Protein AF-A0A6A0H198-F1 (afdb_monomer)

Foldseek 3Di:
DDADCDPPPNPDHDPPQLPDPPCNLPDPVNLVVLLVAQEAEQEDQAAAAPPHDCSCVSCLVSNHAYAYDHYPCVCLQDLHPLLHNDPLVDLDPVRVVVVVVVCVVDVVVSCVNVCCPVVVRRPNPNNVVCVVPPQADDDPPVVHHHPVVVVVVVVVVVVVVCVVDVDDPDDDCVVGVGDQGDDPCVSSVNPDDPDPPPPPPPPDSPSSLVVVLVVQLVVQVVVCVVVVNDDPVCSVVSSVVSCVVVVSCVPPDPVVVVVD

Secondary structure (DSSP, 8-state):
-----SSSS--SPPPGGG-SHHHHHT-HHHHHHHHT-SEEEEE-SS--TT---HHHHHHHHHTPEEEEES-TTGGGGSSSTTSSEEGGG-SSHHHHHHHHHHHHT-HHHHHGGGHHHHS-----HHHHHHHHH-SSB-SS-TTS-BHHHHHHHHHHHHHHHHHHS-------GGGG-PPPP--HHHHTT-TT--------TT---HHHHHHHHHHHHHHHHHHHHHHT---HHHHHHHHHHHHHHTTTTTTS-HHHHS--

Solvent-accessible surface area (backbone atoms only — not comparable to full-atom values): 15476 Å² total; per-residue (Å²): 138,87,85,28,60,51,91,66,89,43,78,36,82,61,59,74,82,53,67,44,66,76,70,17,72,73,28,68,67,52,53,56,57,54,43,75,31,72,62,36,87,12,67,52,84,38,57,22,76,82,49,74,56,66,59,45,52,51,32,48,77,50,72,8,38,17,41,31,43,37,28,82,54,50,72,58,72,32,48,38,92,47,42,46,46,59,55,84,80,38,73,40,76,66,56,46,50,52,53,53,50,56,34,74,77,29,63,77,65,43,47,57,35,39,35,50,77,78,71,64,49,64,71,32,61,63,35,50,52,51,67,74,65,50,79,45,27,72,90,86,38,82,94,34,51,44,55,65,59,46,47,52,52,49,52,52,52,51,56,52,49,48,72,76,40,91,64,80,86,72,89,52,70,79,80,72,63,62,62,80,48,63,55,73,60,64,72,53,68,58,72,82,66,100,47,92,65,68,74,66,94,70,78,76,49,68,65,43,48,52,50,55,49,52,52,51,47,53,52,48,53,51,51,31,62,78,68,71,64,78,50,82,84,51,48,62,56,58,41,50,53,49,39,52,74,73,43,70,57,72,82,52,58,70,77,65,59,76,78,107

Nearest PDB structures (foldseek):
  7yro-assembly1_A  TM=8.514E-01  e=1.295E-05  Mangifera indica
  7yro-assembly1_B  TM=8.652E-01  e=1.713E-05  Mangifera indica
  7yro-assembly2_D  TM=8.668E-01  e=2.681E-05  Mangifera indica
  7yro-assembly4_H  TM=8.671E-01  e=3.547E-05  Mangifera indica
  8d0w-assembly1_A  TM=9.532E-01  e=1.701E-04  Homo sapiens

Organism: Hyalella azteca (NCBI:txid294128)

InterPro domains:
  IPR001503 Glycosyl transferase family 10 [PTHR11929] (2-197)
  IPR038577 GT10-like, C-terminal domain superfamil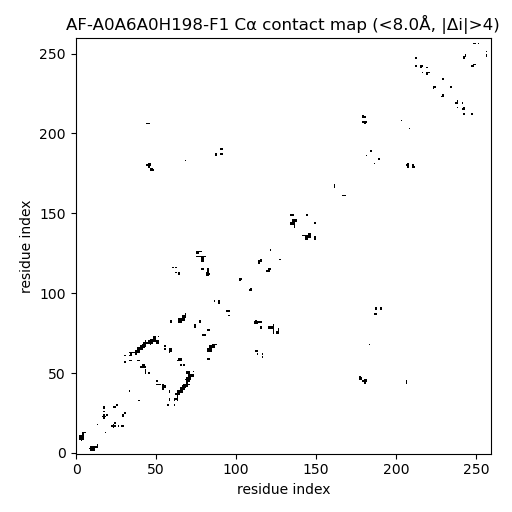y [G3DSA:3.40.50.11660] (1-128)
  IPR055270 Fucosyltransferase, C-terminal [PF00852] (2-164)

Radius of gyration: 22.76 Å; Cα contacts (8 Å, |Δi|>4): 245; chains: 1; bounding box: 57×55×61 Å

Mean predicted aligned error: 8.52 Å

pLDDT: mean 84.9, std 14.49, range [34.16, 98.38]

Sequence (260 aa):
MVDSYGRCLNNKKLPSHLKNGVEGMDHPDLRSLVARYKFALAIENAACEDYITEKLWRPLTLGSVPLYWGSPTVSDWMPNTNSIIDIRKFNSPEELAQHLKSLLENDKQYEKHLEHKLDGKISNKLLKYTMDNRAWGVGNDEDKINFIENFECSVCRTLHRLNEDDSPTTADVRHYNCKAPVTVMQSLGGAGTNRTSKVKSHEYSSWLEEWHRAKLEAQKLRKLLETGSYSPPTYHQDVLDYLIEKGHFKKFPPSLREEL

Structure (mmCIF, N/CA/C/O backbone):
data_AF-A0A6A0H198-F1
#
_entry.id   AF-A0A6A0H198-F1
#
loop_
_atom_site.group_PDB
_atom_site.id
_atom_site.type_symbol
_atom_site.label_atom_id
_atom_site.label_alt_id
_atom_site.label_comp_id
_atom_site.label_asym_id
_atom_site.label_entity_id
_atom_site.label_seq_id
_atom_site.pdbx_PDB_ins_code
_atom_site.Cartn_x
_atom_site.Cartn_y
_atom_site.Cartn_z
_atom_site.occupancy
_atom_site.B_iso_or_equiv
_atom_site.auth_seq_id
_atom_site.auth_comp_id
_atom_site.auth_asym_id
_atom_site.auth_atom_id
_atom_site.pdbx_PDB_model_num
ATOM 1 N N . MET A 1 1 ? -0.644 4.820 23.432 1.00 83.38 1 MET A N 1
ATOM 2 C CA . MET A 1 1 ? 0.819 4.633 23.288 1.00 83.38 1 MET A CA 1
ATOM 3 C C . MET A 1 1 ? 1.079 4.036 21.911 1.00 83.38 1 MET A C 1
ATOM 5 O O . MET A 1 1 ? 0.253 3.241 21.483 1.00 83.38 1 MET A O 1
ATOM 9 N N . VAL A 1 2 ? 2.143 4.443 21.211 1.00 92.56 2 VAL A N 1
ATOM 10 C CA . VAL A 1 2 ? 2.509 3.913 19.882 1.00 92.56 2 VAL A CA 1
ATOM 11 C C . VAL A 1 2 ? 3.811 3.139 20.019 1.00 92.56 2 VAL A C 1
ATOM 13 O O . VAL A 1 2 ? 4.796 3.695 20.505 1.00 92.56 2 VAL A O 1
ATOM 16 N N . ASP A 1 3 ? 3.817 1.886 19.580 1.00 96.06 3 ASP A N 1
ATOM 17 C CA . ASP A 1 3 ? 5.006 1.041 19.587 1.00 96.06 3 ASP A CA 1
ATOM 18 C C . ASP A 1 3 ? 5.604 0.970 18.178 1.00 96.06 3 ASP A C 1
ATOM 20 O O . ASP A 1 3 ? 4.906 0.685 17.209 1.00 96.06 3 ASP A O 1
ATOM 24 N N . SER A 1 4 ? 6.907 1.214 18.070 1.00 94.88 4 SER A N 1
ATOM 25 C CA . SER A 1 4 ? 7.688 1.095 16.844 1.00 94.88 4 SER A CA 1
ATOM 26 C C . SER A 1 4 ? 8.796 0.070 17.038 1.00 94.88 4 SER A C 1
ATOM 28 O O . SER A 1 4 ? 9.709 0.267 17.842 1.00 94.88 4 SER A O 1
ATOM 30 N N . TYR A 1 5 ? 8.700 -1.008 16.262 1.00 92.75 5 TYR A N 1
ATOM 31 C CA . TYR A 1 5 ? 9.639 -2.130 16.240 1.00 92.75 5 TYR A CA 1
ATOM 32 C C . TYR A 1 5 ? 10.702 -2.015 15.140 1.00 92.75 5 TYR A C 1
ATOM 34 O O . TYR A 1 5 ? 11.679 -2.765 15.136 1.00 92.75 5 TYR A O 1
ATOM 42 N N . GLY A 1 6 ? 10.491 -1.104 14.185 1.00 87.38 6 GLY A N 1
ATOM 43 C CA . GLY A 1 6 ? 11.390 -0.882 13.060 1.00 87.38 6 GLY A CA 1
ATOM 44 C C . GLY A 1 6 ? 12.631 -0.075 13.441 1.00 87.38 6 GLY A C 1
ATOM 45 O O . GLY A 1 6 ? 12.831 0.319 14.589 1.00 87.38 6 GLY A O 1
ATOM 46 N N . ARG A 1 7 ? 13.470 0.218 12.441 1.00 85.12 7 ARG A N 1
ATOM 47 C CA . ARG A 1 7 ? 14.658 1.072 12.624 1.00 85.12 7 ARG A CA 1
ATOM 48 C C . ARG A 1 7 ? 14.289 2.505 13.025 1.00 85.12 7 ARG A C 1
ATOM 50 O O . ARG A 1 7 ? 15.001 3.112 13.817 1.00 85.12 7 ARG A O 1
ATOM 57 N N . CYS A 1 8 ? 13.170 3.017 12.513 1.00 81.25 8 CYS A N 1
ATOM 58 C CA . CYS A 1 8 ? 12.654 4.345 12.837 1.00 81.25 8 CYS A CA 1
ATOM 59 C C . CYS A 1 8 ? 12.009 4.359 14.231 1.00 81.25 8 CYS A C 1
ATOM 61 O O . CYS A 1 8 ? 11.165 3.510 14.516 1.00 81.25 8 CYS A O 1
ATOM 63 N N . LEU A 1 9 ? 12.351 5.339 15.076 1.00 88.94 9 LEU A N 1
ATOM 64 C CA . LEU A 1 9 ? 11.949 5.487 16.492 1.00 88.94 9 LEU A CA 1
ATOM 65 C C . LEU A 1 9 ? 12.380 4.337 17.426 1.00 88.94 9 LEU A C 1
ATOM 67 O O . LEU A 1 9 ? 12.921 4.613 18.491 1.00 88.94 9 LEU A O 1
ATOM 71 N N . ASN A 1 10 ? 12.169 3.074 17.034 1.00 91.94 10 ASN A N 1
ATOM 72 C CA . ASN A 1 10 ? 12.663 1.855 17.685 1.00 91.94 10 ASN A CA 1
ATOM 73 C C . ASN A 1 10 ? 12.466 1.835 19.216 1.00 91.94 10 ASN A C 1
ATOM 75 O O . ASN A 1 10 ? 13.381 1.484 19.975 1.00 91.94 10 ASN A O 1
ATOM 79 N N . ASN A 1 11 ? 11.279 2.254 19.669 1.00 95.88 11 ASN A N 1
ATOM 80 C CA . ASN A 1 11 ? 10.933 2.349 21.090 1.00 95.88 11 ASN A CA 1
ATOM 81 C C . ASN A 1 11 ? 10.524 0.994 21.699 1.00 95.88 11 ASN A C 1
ATOM 83 O O . ASN A 1 11 ? 10.486 0.861 22.920 1.00 95.88 11 ASN A O 1
ATOM 87 N N . LYS A 1 12 ? 10.286 -0.026 20.865 1.00 94.88 12 LYS A N 1
ATOM 88 C CA . LYS A 1 12 ? 10.160 -1.427 21.271 1.00 94.88 12 LYS A CA 1
ATOM 89 C C . LYS A 1 12 ? 11.069 -2.308 20.431 1.00 94.88 12 LYS A C 1
ATOM 91 O O . LYS A 1 12 ? 11.308 -2.049 19.259 1.00 94.88 12 LYS A O 1
ATOM 96 N N . LYS A 1 13 ? 11.597 -3.368 21.043 1.00 93.81 13 LYS A N 1
ATOM 97 C CA . LYS A 1 13 ? 12.504 -4.297 20.364 1.00 93.81 13 LYS A CA 1
ATOM 98 C C . LYS A 1 13 ? 11.735 -5.458 19.766 1.00 93.81 13 LYS A C 1
ATOM 100 O O . LYS A 1 13 ? 10.935 -6.101 20.442 1.00 93.81 13 LYS A O 1
ATOM 105 N N . LEU A 1 14 ? 12.012 -5.723 18.494 1.00 91.19 14 LEU A N 1
ATOM 106 C CA . LEU A 1 14 ? 11.537 -6.922 17.827 1.00 91.19 14 LEU A CA 1
ATOM 107 C C . LEU A 1 14 ? 12.344 -8.133 18.339 1.00 91.19 14 LEU A C 1
ATOM 109 O O . LEU A 1 14 ? 13.571 -8.008 18.475 1.00 91.19 14 LEU A O 1
ATOM 113 N N . PRO A 1 15 ? 11.695 -9.275 18.637 1.00 90.06 15 PRO A N 1
ATOM 114 C CA . PRO A 1 15 ? 12.379 -10.532 18.936 1.00 90.06 15 PRO A CA 1
ATOM 115 C C . PRO A 1 15 ? 13.463 -10.853 17.902 1.00 90.06 15 PRO A C 1
ATOM 117 O O . PRO A 1 15 ? 13.298 -10.558 16.720 1.00 90.06 15 PRO A O 1
ATOM 120 N N . SER A 1 16 ? 14.589 -11.421 18.339 1.00 88.88 16 SER A N 1
ATOM 121 C CA . SER A 1 16 ? 15.768 -11.632 17.485 1.00 88.88 16 SER A CA 1
ATOM 122 C C . SER A 1 16 ? 15.476 -12.482 16.251 1.00 88.88 16 SER A C 1
ATOM 124 O O . SER A 1 16 ? 15.935 -12.125 15.171 1.00 88.88 16 SER A O 1
ATOM 126 N N . HIS A 1 17 ? 14.674 -13.539 16.387 1.00 88.06 17 HIS A N 1
ATOM 127 C CA . HIS A 1 17 ? 14.293 -14.426 15.282 1.00 88.06 17 HIS A CA 1
ATOM 128 C C . HIS A 1 17 ? 13.401 -13.753 14.232 1.00 88.06 17 HIS A C 1
ATOM 130 O O . HIS A 1 17 ? 13.333 -14.213 13.101 1.00 88.06 17 HIS A O 1
ATOM 136 N N . LEU A 1 18 ? 12.763 -12.631 14.575 1.00 88.75 18 LEU A N 1
ATOM 137 C CA . LEU A 1 18 ? 11.942 -11.839 13.657 1.00 88.75 18 LEU A CA 1
ATOM 138 C C . LEU A 1 18 ? 12.724 -10.723 12.951 1.00 88.75 18 LEU A C 1
ATOM 140 O O . LEU A 1 18 ? 12.158 -10.003 12.133 1.00 88.75 18 LEU A O 1
ATOM 144 N N . LYS A 1 19 ? 14.010 -10.532 13.275 1.00 83.56 19 LYS A N 1
ATOM 145 C CA . LYS A 1 19 ? 14.838 -9.478 12.662 1.00 83.56 19 LYS A CA 1
ATOM 146 C C . LYS A 1 19 ? 15.328 -9.838 11.260 1.00 83.56 19 LYS A C 1
ATOM 148 O O . LYS A 1 19 ? 15.732 -8.935 10.528 1.00 83.56 19 LYS A O 1
ATOM 153 N N . ASN A 1 20 ? 15.298 -11.118 10.891 1.00 77.75 20 ASN A N 1
ATOM 154 C CA . ASN A 1 20 ? 15.620 -11.563 9.539 1.00 77.75 20 ASN A CA 1
ATOM 155 C C . ASN A 1 20 ? 14.528 -11.082 8.581 1.00 77.75 20 ASN A C 1
ATOM 157 O O . ASN A 1 20 ? 13.353 -11.326 8.825 1.00 77.75 20 ASN A O 1
ATOM 161 N N . GLY A 1 21 ? 14.911 -10.392 7.503 1.00 70.88 21 GLY A N 1
ATOM 162 C CA . GLY A 1 21 ? 13.967 -9.700 6.622 1.00 70.88 21 GLY A CA 1
ATOM 163 C C . GLY A 1 21 ? 12.895 -10.624 6.045 1.00 70.88 21 GLY A C 1
ATOM 164 O O . GLY A 1 21 ? 11.733 -10.519 6.413 1.00 70.88 21 GLY A O 1
ATOM 165 N N . VAL A 1 22 ? 13.281 -11.532 5.148 1.00 70.12 22 VAL A N 1
ATOM 166 C CA . VAL A 1 22 ? 12.321 -12.379 4.417 1.00 70.12 22 VAL A CA 1
ATOM 167 C C . VAL A 1 22 ? 11.640 -13.393 5.341 1.00 70.12 22 VAL A C 1
ATOM 169 O O . VAL A 1 22 ? 10.418 -13.499 5.333 1.00 70.12 22 VAL A O 1
ATOM 172 N N . GLU A 1 23 ? 12.408 -14.077 6.191 1.00 69.88 23 GLU A N 1
ATOM 173 C CA . GLU A 1 23 ? 11.888 -15.093 7.121 1.00 69.88 23 GLU A CA 1
ATOM 174 C C . GLU A 1 23 ? 10.984 -14.492 8.205 1.00 69.88 23 GLU A C 1
ATOM 176 O O . GLU A 1 23 ? 9.938 -15.046 8.535 1.00 69.88 23 GLU A O 1
ATOM 181 N N . GLY A 1 24 ? 11.356 -13.328 8.744 1.00 77.00 24 GLY A N 1
ATOM 182 C CA . GLY A 1 24 ? 10.581 -12.626 9.762 1.00 77.00 24 GLY A CA 1
ATOM 183 C C . GLY A 1 24 ? 9.315 -11.989 9.199 1.00 77.00 24 GLY A C 1
ATOM 184 O O . GLY A 1 24 ? 8.305 -11.926 9.902 1.00 77.00 24 GLY A O 1
ATOM 185 N N . MET A 1 25 ? 9.338 -11.553 7.931 1.00 76.94 25 MET A N 1
ATOM 186 C CA . MET A 1 25 ? 8.222 -10.850 7.297 1.00 76.94 25 MET A CA 1
ATOM 187 C C . MET A 1 25 ? 6.957 -11.684 7.167 1.00 76.94 25 MET A C 1
ATOM 189 O O . MET A 1 25 ? 5.901 -11.075 7.071 1.00 76.94 25 MET A O 1
ATOM 193 N N . ASP A 1 26 ? 6.985 -13.012 7.194 1.00 79.88 26 ASP A N 1
ATOM 194 C CA . ASP A 1 26 ? 5.741 -13.796 7.247 1.00 79.88 26 ASP A CA 1
ATOM 195 C C . ASP A 1 26 ? 5.648 -14.755 8.434 1.00 79.88 26 ASP A C 1
ATOM 197 O O . ASP A 1 26 ? 4.763 -15.606 8.519 1.00 79.88 26 ASP A O 1
ATOM 201 N N . HIS A 1 27 ? 6.532 -14.567 9.411 1.00 90.44 27 HIS A N 1
ATOM 202 C CA . HIS A 1 27 ? 6.595 -15.430 10.574 1.00 90.44 27 HIS A CA 1
ATOM 203 C C . HIS A 1 27 ? 5.303 -15.342 11.420 1.00 90.44 27 HIS A C 1
ATOM 205 O O . HIS A 1 27 ? 4.819 -14.234 11.703 1.00 90.44 27 HIS A O 1
ATOM 211 N N . PRO A 1 28 ? 4.765 -16.475 11.915 1.00 92.25 28 PRO A N 1
ATOM 212 C CA . PRO A 1 28 ? 3.571 -16.504 12.765 1.00 92.25 28 PRO A CA 1
ATOM 213 C C . PRO A 1 28 ? 3.656 -15.597 14.000 1.00 92.25 28 PRO A C 1
ATOM 215 O O . PRO A 1 28 ? 2.672 -14.959 14.372 1.00 92.25 28 PRO A O 1
ATOM 218 N N . ASP A 1 29 ? 4.836 -15.473 14.610 1.00 93.50 29 ASP A N 1
ATOM 219 C CA . ASP A 1 29 ? 5.033 -14.579 15.761 1.00 93.50 29 ASP A CA 1
ATOM 220 C C . ASP A 1 29 ? 4.941 -13.094 15.397 1.00 93.50 29 ASP A C 1
ATOM 222 O O . ASP A 1 29 ? 4.470 -12.299 16.210 1.00 93.50 29 ASP A O 1
ATOM 226 N N . LEU A 1 30 ? 5.339 -12.696 14.180 1.00 92.06 30 LEU A N 1
ATOM 227 C CA . LEU A 1 30 ? 5.129 -11.324 13.712 1.00 92.06 30 LEU A CA 1
ATOM 228 C C . LEU A 1 30 ? 3.635 -11.063 13.506 1.00 92.06 30 LEU A C 1
ATOM 230 O O . LEU A 1 30 ? 3.126 -10.020 13.914 1.00 92.06 30 LEU A O 1
ATOM 234 N N . ARG A 1 31 ? 2.918 -12.023 12.914 1.00 93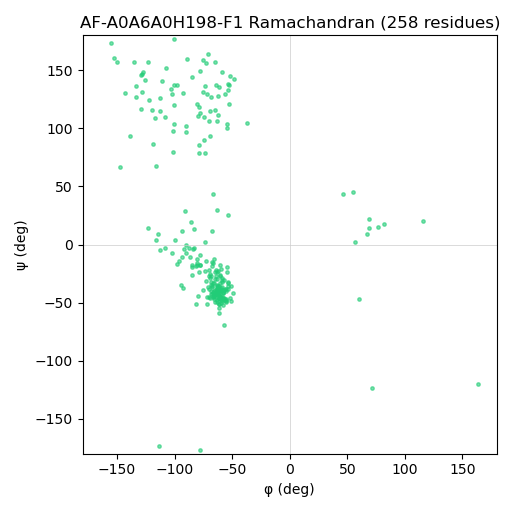.19 31 ARG A N 1
ATOM 235 C CA . ARG A 1 31 ? 1.459 -11.951 12.754 1.00 93.19 31 ARG A CA 1
ATOM 236 C C . ARG A 1 31 ? 0.765 -11.844 14.119 1.00 93.19 31 ARG A C 1
ATOM 238 O O . ARG A 1 31 ? -0.027 -10.932 14.337 1.00 93.19 31 ARG A O 1
ATOM 245 N N . SER A 1 32 ? 1.146 -12.692 15.072 1.00 95.00 32 SER A N 1
ATOM 246 C CA . SER A 1 32 ? 0.652 -12.650 16.454 1.00 95.00 32 SER A CA 1
ATOM 247 C C . SER A 1 32 ? 0.975 -11.326 17.142 1.00 95.00 32 SER A C 1
ATOM 249 O O . SER A 1 32 ? 0.136 -10.781 17.851 1.00 95.00 32 SER A O 1
ATOM 251 N N . LEU A 1 33 ? 2.169 -10.769 16.917 1.00 94.50 33 LEU A N 1
ATOM 252 C CA . LEU A 1 33 ? 2.555 -9.463 17.444 1.00 94.50 33 LEU A CA 1
ATOM 253 C C . LEU A 1 33 ? 1.636 -8.354 16.920 1.00 94.50 33 LEU A C 1
ATOM 255 O O . LEU A 1 33 ? 1.121 -7.582 17.727 1.00 94.50 33 LEU A O 1
ATOM 259 N N . VAL A 1 34 ? 1.432 -8.285 15.601 1.00 94.38 34 VAL A N 1
ATOM 260 C CA . VAL A 1 34 ? 0.586 -7.268 14.954 1.00 94.38 34 VAL A CA 1
ATOM 261 C C . VAL A 1 34 ? -0.873 -7.398 15.396 1.00 94.38 34 VAL A C 1
ATOM 263 O O . VAL A 1 34 ? -1.500 -6.386 15.695 1.00 94.38 34 VAL A O 1
ATOM 266 N N . ALA A 1 35 ? -1.389 -8.623 15.536 1.00 95.50 35 ALA A N 1
ATOM 267 C CA . ALA A 1 35 ? -2.765 -8.884 15.968 1.00 95.50 35 ALA A CA 1
ATOM 268 C C . ALA A 1 35 ? -3.100 -8.347 17.377 1.00 95.50 35 ALA A C 1
ATOM 270 O O . ALA A 1 35 ? -4.270 -8.191 17.713 1.00 95.50 35 ALA A O 1
ATOM 271 N N . ARG A 1 36 ? -2.096 -8.027 18.210 1.00 96.12 36 ARG A N 1
ATOM 272 C CA . ARG A 1 36 ? -2.309 -7.421 19.540 1.00 96.12 36 ARG A CA 1
ATOM 273 C C . ARG A 1 36 ? -2.614 -5.923 19.499 1.00 96.12 36 ARG A C 1
ATOM 275 O O . ARG A 1 36 ? -2.935 -5.347 20.538 1.00 96.12 36 ARG A O 1
ATOM 282 N N . TYR A 1 37 ? -2.480 -5.276 18.344 1.00 97.31 37 TYR A N 1
ATOM 283 C CA . TYR A 1 37 ? -2.699 -3.841 18.195 1.00 97.31 37 TYR A CA 1
ATOM 284 C C . TYR A 1 37 ? -4.044 -3.558 17.532 1.00 97.31 37 TYR A C 1
ATOM 286 O O . TYR A 1 37 ? -4.351 -4.117 16.483 1.00 97.31 37 TYR A O 1
ATOM 294 N N . LYS A 1 38 ? -4.811 -2.614 18.094 1.00 97.25 38 LYS A N 1
ATOM 295 C CA . LYS A 1 38 ? -6.052 -2.123 17.468 1.00 97.25 38 LYS A CA 1
ATOM 296 C C . LYS A 1 38 ? -5.792 -1.430 16.121 1.00 97.25 38 LYS A C 1
ATOM 298 O O . LYS A 1 38 ? -6.578 -1.561 15.193 1.00 97.25 38 LYS A O 1
ATOM 303 N N . PHE A 1 39 ? -4.669 -0.724 16.003 1.00 98.25 39 PHE A N 1
ATOM 304 C CA . PHE A 1 39 ? -4.289 -0.007 14.787 1.00 98.25 39 PHE A CA 1
ATOM 305 C C . PHE A 1 39 ? -2.868 -0.355 14.362 1.00 98.25 39 PHE A C 1
ATOM 307 O O . PHE A 1 39 ? -1.986 -0.497 15.212 1.00 98.25 39 PHE A O 1
ATOM 314 N N . ALA A 1 40 ? -2.632 -0.390 13.053 1.00 97.56 40 ALA A N 1
ATOM 315 C CA . ALA A 1 40 ? -1.305 -0.545 12.470 1.00 97.56 40 ALA A CA 1
ATOM 316 C C . ALA A 1 40 ? -1.047 0.558 11.439 1.00 97.56 40 ALA A C 1
ATOM 318 O O . ALA A 1 40 ? -1.871 0.789 10.558 1.00 97.56 40 ALA A O 1
ATOM 319 N N . LEU A 1 41 ? 0.105 1.230 11.526 1.00 96.50 41 LEU A N 1
ATOM 320 C CA . LEU A 1 41 ? 0.529 2.174 10.490 1.00 96.50 41 LEU A CA 1
ATOM 321 C C . LEU A 1 41 ? 0.888 1.403 9.214 1.00 96.50 41 LEU A C 1
ATOM 323 O O . LEU A 1 41 ? 1.857 0.647 9.196 1.00 96.50 41 LEU A O 1
ATOM 327 N N . ALA A 1 42 ? 0.112 1.623 8.157 1.00 97.19 42 ALA A N 1
ATOM 328 C CA . ALA A 1 42 ? 0.229 0.974 6.856 1.00 97.19 42 ALA A CA 1
ATOM 329 C C . ALA A 1 42 ? 0.576 2.023 5.787 1.00 97.19 42 ALA A C 1
ATOM 331 O O . ALA A 1 42 ? -0.241 2.376 4.940 1.00 97.19 42 ALA A O 1
ATOM 332 N N . ILE A 1 43 ? 1.787 2.577 5.877 1.00 95.44 43 ILE A N 1
ATOM 333 C CA . ILE A 1 43 ? 2.275 3.636 4.986 1.00 95.44 43 ILE A CA 1
ATOM 334 C C . ILE A 1 43 ? 3.182 3.013 3.927 1.00 95.44 43 ILE A C 1
ATOM 336 O O . ILE A 1 43 ? 4.205 2.414 4.261 1.00 95.44 43 ILE A O 1
ATOM 340 N N . GLU A 1 44 ? 2.819 3.171 2.661 1.00 95.19 44 GLU A N 1
ATOM 341 C CA . GLU A 1 44 ? 3.644 2.756 1.533 1.00 95.19 44 GLU A CA 1
ATOM 342 C C . GLU A 1 44 ? 4.817 3.707 1.298 1.00 95.19 44 GLU A C 1
ATOM 344 O O . GLU A 1 44 ? 4.805 4.871 1.695 1.00 95.19 44 GLU A O 1
ATOM 349 N N . ASN A 1 45 ? 5.848 3.216 0.611 1.00 91.06 45 ASN A N 1
ATOM 350 C CA . ASN A 1 45 ? 7.025 4.029 0.290 1.00 91.06 45 ASN A CA 1
ATOM 351 C C . ASN A 1 45 ? 6.729 5.115 -0.759 1.00 91.06 45 ASN A C 1
ATOM 353 O O . ASN A 1 45 ? 7.463 6.097 -0.859 1.00 91.06 45 ASN A O 1
ATOM 357 N N . ALA A 1 46 ? 5.667 4.929 -1.546 1.00 89.88 46 ALA A N 1
ATOM 358 C CA . ALA A 1 46 ? 5.198 5.848 -2.570 1.00 89.88 46 ALA A CA 1
ATOM 359 C C . ALA A 1 46 ? 3.675 5.730 -2.725 1.00 89.88 46 ALA A C 1
ATOM 361 O O . ALA A 1 46 ? 3.086 4.697 -2.412 1.00 89.88 46 ALA A O 1
ATOM 362 N N . ALA A 1 47 ? 3.046 6.783 -3.242 1.00 91.12 47 ALA A N 1
ATOM 363 C CA . ALA A 1 47 ? 1.632 6.783 -3.595 1.00 91.12 47 ALA A CA 1
ATOM 364 C C . ALA A 1 47 ? 1.482 6.607 -5.114 1.00 91.12 47 ALA A C 1
ATOM 366 O O . ALA A 1 47 ? 1.605 7.574 -5.868 1.00 91.12 47 ALA A O 1
ATOM 367 N N . CYS A 1 48 ? 1.227 5.374 -5.549 1.00 90.62 48 CYS A N 1
ATOM 368 C CA . CYS A 1 48 ? 0.996 5.008 -6.948 1.00 90.62 48 CYS A CA 1
ATOM 369 C C . CYS A 1 48 ? -0.313 4.229 -7.069 1.00 90.62 48 CYS A C 1
ATOM 371 O O . CYS A 1 48 ? -0.651 3.485 -6.150 1.00 90.62 48 CYS A O 1
ATOM 373 N N . GLU A 1 49 ? -1.014 4.351 -8.197 1.00 90.50 49 GLU A N 1
ATOM 374 C CA . GLU A 1 49 ? -2.144 3.465 -8.509 1.00 90.50 49 GLU A CA 1
ATOM 375 C C . GLU A 1 49 ? -1.708 1.997 -8.401 1.00 90.50 49 GLU A C 1
ATOM 377 O O . GLU A 1 49 ? -0.580 1.647 -8.751 1.00 90.50 49 GLU A O 1
ATOM 382 N N . ASP A 1 50 ? -2.573 1.180 -7.800 1.00 89.25 50 ASP A N 1
ATOM 383 C CA . ASP A 1 50 ? -2.394 -0.259 -7.549 1.00 89.25 50 ASP A CA 1
ATOM 384 C C . ASP A 1 50 ? -1.154 -0.691 -6.737 1.00 89.25 50 ASP A C 1
ATOM 386 O O . ASP A 1 50 ? -0.982 -1.876 -6.447 1.00 89.25 50 ASP A O 1
ATOM 390 N N . TYR A 1 51 ? -0.328 0.244 -6.254 1.00 93.19 51 TYR A N 1
ATOM 391 C CA . TYR A 1 51 ? 0.787 -0.065 -5.354 1.00 93.19 51 TYR A CA 1
ATOM 392 C C . TYR A 1 51 ? 0.293 -0.264 -3.917 1.00 93.19 51 TYR A C 1
ATOM 394 O O . TYR A 1 51 ? 0.248 0.661 -3.101 1.00 93.19 51 TYR A O 1
ATOM 402 N N . ILE A 1 52 ? -0.126 -1.497 -3.629 1.00 95.81 52 ILE A N 1
ATOM 403 C CA . ILE A 1 52 ? -0.681 -1.924 -2.344 1.00 95.81 52 ILE A CA 1
ATOM 404 C C . ILE A 1 52 ? 0.063 -3.177 -1.884 1.00 95.81 52 ILE A C 1
ATOM 406 O O . ILE A 1 52 ? -0.007 -4.221 -2.531 1.00 95.81 52 ILE A O 1
ATOM 410 N N . THR A 1 53 ? 0.767 -3.089 -0.758 1.00 95.19 53 THR A N 1
ATOM 411 C CA . THR A 1 53 ? 1.695 -4.137 -0.315 1.00 95.19 53 THR A CA 1
ATOM 412 C C . THR A 1 53 ? 1.232 -4.836 0.965 1.00 95.19 53 THR A C 1
ATOM 414 O O . THR A 1 53 ? 0.138 -4.602 1.489 1.00 95.19 53 THR A O 1
ATOM 417 N N . GLU A 1 54 ? 2.084 -5.707 1.513 1.00 94.25 54 GLU A N 1
ATOM 418 C CA . GLU A 1 54 ? 1.856 -6.416 2.772 1.00 94.25 54 GLU A CA 1
ATOM 419 C C . GLU A 1 54 ? 1.551 -5.479 3.946 1.00 94.25 54 GLU A C 1
ATOM 421 O O . GLU A 1 54 ? 0.927 -5.908 4.917 1.00 94.25 54 GLU A O 1
ATOM 426 N N . LYS A 1 55 ? 1.979 -4.210 3.873 1.00 95.19 55 LYS A N 1
ATOM 427 C CA . LYS A 1 55 ? 1.742 -3.201 4.918 1.00 95.19 55 LYS A CA 1
ATOM 428 C C . LYS A 1 55 ? 0.259 -2.989 5.162 1.00 95.19 55 LYS A C 1
ATOM 430 O O . LYS A 1 55 ? -0.132 -2.829 6.314 1.00 95.19 55 LYS A O 1
ATOM 435 N N . LEU A 1 56 ? -0.552 -3.024 4.103 1.00 97.56 56 LEU A N 1
ATOM 436 C CA . LEU A 1 56 ? -2.003 -2.955 4.214 1.00 97.56 56 LEU A CA 1
ATOM 437 C C . LEU A 1 56 ? -2.610 -4.318 4.557 1.00 97.56 56 LEU A C 1
ATOM 439 O O . LEU A 1 56 ? -3.398 -4.434 5.497 1.00 97.56 56 LEU A O 1
ATOM 443 N N . TRP A 1 57 ? -2.246 -5.352 3.795 1.00 95.38 57 TRP A N 1
ATOM 444 C CA . TRP A 1 57 ? -2.915 -6.654 3.856 1.00 95.38 57 TRP A CA 1
ATOM 445 C C . TRP A 1 57 ? -2.698 -7.387 5.183 1.00 95.38 57 TRP A C 1
ATOM 447 O O . TRP A 1 57 ? -3.608 -8.045 5.693 1.00 95.38 57 TRP A O 1
ATOM 457 N N . ARG A 1 58 ? -1.513 -7.256 5.785 1.00 94.94 58 ARG A N 1
ATOM 458 C CA . ARG A 1 58 ? -1.174 -7.913 7.051 1.00 94.94 58 ARG A CA 1
ATOM 459 C C . ARG A 1 58 ? -2.087 -7.477 8.202 1.00 94.94 58 ARG A C 1
ATOM 461 O O . ARG A 1 58 ? -2.732 -8.348 8.773 1.00 94.94 58 ARG A O 1
ATOM 468 N N . PRO A 1 59 ? -2.185 -6.190 8.582 1.00 96.56 59 PRO A N 1
ATOM 469 C CA . PRO A 1 59 ? -3.087 -5.800 9.662 1.00 96.56 59 PRO A CA 1
ATOM 470 C C . PRO A 1 59 ? -4.553 -6.109 9.344 1.00 96.56 59 PRO A C 1
ATOM 472 O O . PRO A 1 59 ? -5.238 -6.667 10.202 1.00 96.56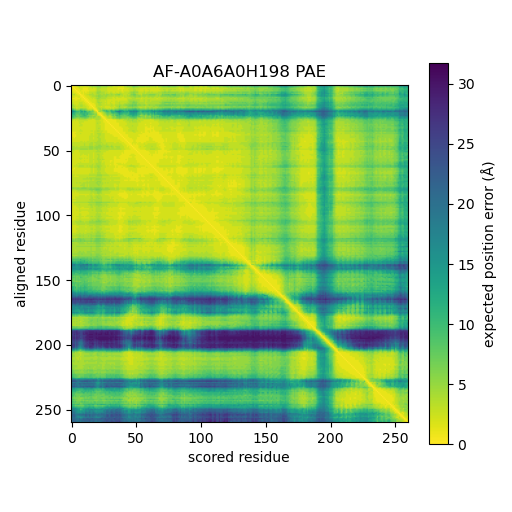 59 PRO A O 1
ATOM 475 N N . LEU A 1 60 ? -4.989 -5.857 8.102 1.00 96.44 60 LEU A N 1
ATOM 476 C CA . LEU A 1 60 ? -6.367 -6.093 7.665 1.00 96.44 60 LEU A CA 1
ATOM 477 C C . LEU A 1 60 ? -6.802 -7.548 7.908 1.00 96.44 60 LEU A C 1
ATOM 479 O O . LEU A 1 60 ? -7.829 -7.809 8.530 1.00 96.44 60 LEU A O 1
ATOM 483 N N . THR A 1 61 ? -5.977 -8.513 7.494 1.00 93.81 61 THR A N 1
ATOM 484 C CA . THR A 1 61 ? -6.268 -9.946 7.676 1.00 93.81 61 THR A CA 1
ATOM 485 C C . THR A 1 61 ? -6.190 -10.392 9.140 1.00 93.81 61 THR A C 1
ATOM 487 O O . THR A 1 61 ? -6.898 -11.317 9.551 1.00 93.81 61 THR A O 1
ATOM 490 N N . LEU A 1 62 ? -5.394 -9.712 9.969 1.00 95.31 62 LEU A N 1
ATOM 491 C CA . LEU A 1 62 ? -5.186 -10.042 11.382 1.00 95.31 62 LEU A CA 1
ATOM 492 C C . LEU A 1 62 ? -6.205 -9.399 12.334 1.00 95.31 62 LEU A C 1
ATOM 494 O O . LEU A 1 62 ? -6.193 -9.712 13.521 1.00 95.31 62 LEU A O 1
ATOM 498 N N . GLY A 1 63 ? -7.124 -8.566 11.834 1.00 94.25 63 GLY A N 1
ATOM 499 C CA . GLY A 1 63 ? -8.123 -7.878 12.663 1.00 94.25 63 GLY A CA 1
ATOM 500 C C . GLY A 1 63 ? -7.606 -6.608 13.344 1.00 94.25 63 GLY A C 1
ATOM 501 O O . GLY A 1 63 ? -8.219 -6.129 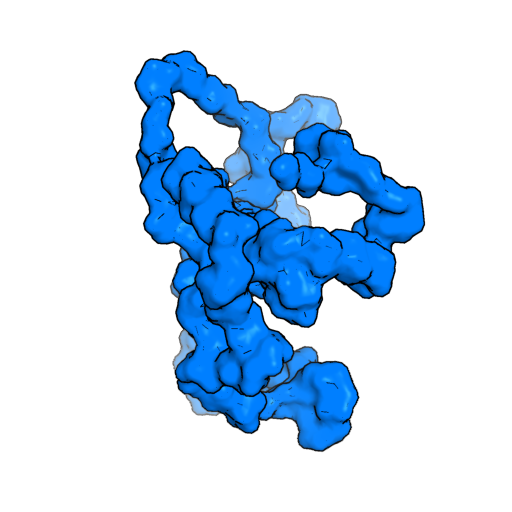14.296 1.00 94.25 63 GLY A O 1
ATOM 502 N N . SER A 1 64 ? -6.491 -6.065 12.854 1.00 96.81 64 SER A N 1
ATOM 503 C CA . SER A 1 64 ? -6.004 -4.732 13.205 1.00 96.81 64 SER A CA 1
ATOM 504 C C . SER A 1 64 ? -6.437 -3.744 12.126 1.00 96.81 64 SER A C 1
ATOM 506 O O . SER A 1 64 ? -6.343 -4.050 10.938 1.00 96.81 64 SER A O 1
ATOM 508 N N . VAL A 1 65 ? -6.897 -2.553 12.507 1.00 98.25 65 VAL A N 1
ATOM 509 C CA . VAL A 1 65 ? -7.359 -1.550 11.541 1.00 98.25 65 VAL A CA 1
ATOM 510 C C . VAL A 1 65 ? -6.151 -0.835 10.918 1.00 98.25 65 VAL A C 1
ATOM 512 O O . VAL A 1 65 ? -5.386 -0.181 11.639 1.00 98.25 65 VAL A O 1
ATOM 515 N N . PRO A 1 66 ? -5.947 -0.918 9.590 1.00 98.38 66 PRO A N 1
ATOM 516 C CA . PRO A 1 66 ? -4.836 -0.240 8.936 1.00 98.38 66 PRO A CA 1
ATOM 517 C C . PRO A 1 66 ? -5.061 1.276 8.887 1.00 98.38 66 PRO A C 1
ATOM 519 O O . PRO A 1 66 ? -6.099 1.751 8.419 1.00 98.38 66 PRO A O 1
ATOM 522 N N . LEU A 1 67 ? -4.060 2.039 9.322 1.00 98.25 67 LEU A N 1
ATOM 523 C CA . LEU A 1 67 ? -3.947 3.477 9.085 1.00 98.25 67 LEU A CA 1
ATOM 524 C C . LEU A 1 67 ? -3.169 3.662 7.784 1.00 98.25 67 LEU A C 1
ATOM 526 O O . LEU A 1 67 ? -1.940 3.551 7.778 1.00 98.25 67 LEU A O 1
ATOM 530 N N . TYR A 1 68 ? -3.884 3.851 6.680 1.00 98.12 68 TYR A N 1
ATOM 531 C CA . TYR A 1 68 ? -3.326 3.671 5.346 1.00 98.12 68 TYR A CA 1
ATOM 532 C C . TYR A 1 68 ? -2.942 4.985 4.663 1.00 98.12 68 TYR A C 1
ATOM 534 O O . TYR A 1 68 ? -3.703 5.955 4.667 1.00 98.12 68 TYR A O 1
ATOM 542 N N . TRP A 1 69 ? -1.778 4.973 4.014 1.00 96.94 69 TRP A N 1
ATOM 543 C CA . TRP A 1 69 ? -1.361 5.959 3.020 1.00 96.94 69 TRP A CA 1
ATOM 544 C C . TRP A 1 69 ? -0.578 5.251 1.911 1.00 96.94 69 TRP A C 1
ATOM 546 O O . TRP A 1 69 ? 0.345 4.494 2.203 1.00 96.94 69 TRP A O 1
ATOM 556 N N . GLY A 1 70 ? -0.928 5.495 0.649 1.00 95.06 70 GLY A N 1
ATOM 557 C CA . GLY A 1 70 ? -0.328 4.809 -0.495 1.00 95.06 70 GLY A CA 1
ATOM 558 C C . GLY A 1 70 ? -1.185 4.975 -1.743 1.00 95.06 70 GLY A C 1
ATOM 559 O O . GLY A 1 70 ? -1.449 6.103 -2.168 1.00 95.06 70 GLY A O 1
ATOM 560 N N . SER A 1 71 ? -1.655 3.864 -2.309 1.00 95.25 71 SER A N 1
ATOM 561 C CA . SER A 1 71 ? -2.432 3.853 -3.545 1.00 95.25 71 SER A CA 1
ATOM 562 C C . SER A 1 71 ? -3.693 4.733 -3.489 1.00 95.25 71 SER A C 1
ATOM 564 O O . SER A 1 71 ? -4.494 4.627 -2.548 1.00 95.25 71 SER A O 1
ATOM 566 N N . PRO A 1 72 ? -3.916 5.621 -4.480 1.00 92.81 72 PRO A N 1
ATOM 567 C CA . PRO A 1 72 ? -5.177 6.346 -4.664 1.00 92.81 72 PRO A CA 1
ATOM 568 C C . PRO A 1 72 ? -6.379 5.418 -4.852 1.00 92.81 72 PRO A C 1
ATOM 570 O O . PRO A 1 72 ? -7.462 5.738 -4.374 1.00 92.81 72 PRO A O 1
ATOM 573 N N . THR A 1 73 ? -6.168 4.257 -5.474 1.00 94.38 73 THR A N 1
ATOM 574 C CA . THR A 1 73 ? -7.201 3.279 -5.850 1.00 94.38 73 THR A CA 1
ATOM 575 C C . THR A 1 73 ? -7.408 2.190 -4.794 1.00 94.38 73 THR A C 1
ATOM 577 O O . THR A 1 73 ? -8.103 1.209 -5.029 1.00 94.38 73 THR A O 1
ATOM 580 N N . VAL A 1 74 ? -6.853 2.347 -3.584 1.00 96.56 74 VAL A N 1
ATOM 581 C CA . VAL A 1 74 ? -6.972 1.341 -2.509 1.00 96.56 74 VAL A CA 1
ATOM 582 C C . VAL A 1 74 ? -8.420 0.951 -2.195 1.00 96.56 74 VAL A C 1
ATOM 584 O O . VAL A 1 74 ? -8.684 -0.203 -1.866 1.00 96.56 74 VAL A O 1
ATOM 587 N N . SER A 1 75 ? -9.370 1.884 -2.329 1.00 95.94 75 SER A N 1
ATOM 588 C CA . SER A 1 75 ? -10.794 1.641 -2.079 1.00 95.94 75 SER A CA 1
ATOM 589 C C . SER A 1 75 ? -11.378 0.532 -2.945 1.00 95.94 75 SER A C 1
ATOM 591 O O . SER A 1 75 ? -12.270 -0.175 -2.481 1.00 95.94 75 SER A O 1
ATOM 593 N N . ASP A 1 76 ? -10.852 0.351 -4.156 1.00 95.94 76 ASP A N 1
ATOM 594 C CA . ASP A 1 76 ? -11.330 -0.637 -5.126 1.00 95.94 76 ASP A CA 1
ATOM 595 C C . ASP A 1 76 ? -11.112 -2.064 -4.619 1.00 95.94 76 ASP A C 1
ATOM 597 O O . ASP A 1 76 ? -11.869 -2.976 -4.953 1.00 95.94 76 ASP A O 1
ATOM 601 N N . TRP A 1 77 ? -10.146 -2.225 -3.714 1.00 95.81 77 TRP A N 1
ATOM 602 C CA . TRP A 1 77 ? -9.699 -3.503 -3.183 1.00 95.81 77 TRP A CA 1
ATOM 603 C C . TRP A 1 77 ? -10.116 -3.754 -1.728 1.00 95.81 77 TRP A C 1
ATOM 605 O O . TRP A 1 77 ? -9.843 -4.826 -1.190 1.00 95.81 77 TRP A O 1
ATOM 615 N N . MET A 1 78 ? -10.779 -2.797 -1.066 1.00 96.94 78 MET A N 1
ATOM 616 C CA . MET A 1 78 ? -11.200 -2.952 0.332 1.00 96.94 78 MET A CA 1
ATOM 617 C C . MET A 1 78 ? -12.539 -3.682 0.466 1.00 96.94 78 MET A C 1
ATOM 619 O O . MET A 1 78 ? -13.441 -3.430 -0.335 1.00 96.94 78 MET A O 1
ATOM 623 N N . PRO A 1 79 ? -12.733 -4.522 1.505 1.00 96.56 79 PRO A N 1
ATOM 624 C CA . PRO A 1 79 ? -14.002 -5.218 1.730 1.00 96.56 79 PRO A CA 1
ATOM 625 C C . PRO A 1 79 ? -15.210 -4.278 1.830 1.00 96.56 79 PRO A C 1
ATOM 627 O O . PRO A 1 79 ? -16.304 -4.579 1.343 1.00 96.56 79 PRO A O 1
ATOM 630 N N . ASN A 1 80 ? -15.001 -3.128 2.469 1.00 95.19 80 ASN A N 1
ATOM 631 C CA . ASN A 1 80 ? -15.964 -2.048 2.616 1.00 95.19 80 ASN A CA 1
ATOM 632 C C . ASN A 1 80 ? -15.230 -0.708 2.832 1.00 95.19 80 ASN A C 1
ATOM 634 O O . ASN A 1 80 ? -14.014 -0.671 3.025 1.00 95.19 80 ASN A O 1
ATOM 638 N N . THR A 1 81 ? -15.974 0.400 2.845 1.00 94.44 81 THR A N 1
ATOM 639 C CA . THR A 1 81 ? -15.423 1.763 2.977 1.00 94.44 81 THR A CA 1
ATOM 640 C C . THR A 1 81 ? -14.778 2.061 4.331 1.00 94.44 81 THR A C 1
ATOM 642 O O . THR A 1 81 ? -14.060 3.051 4.445 1.00 94.44 81 THR A O 1
ATOM 645 N N . ASN A 1 82 ? -15.045 1.234 5.345 1.00 95.69 82 ASN A N 1
ATOM 646 C CA . ASN A 1 82 ? -14.569 1.421 6.714 1.00 95.69 82 ASN A CA 1
ATOM 647 C C . ASN A 1 82 ? -13.381 0.509 7.040 1.00 95.69 82 ASN A C 1
ATOM 649 O O . ASN A 1 82 ? -12.779 0.662 8.090 1.00 95.69 82 ASN A O 1
ATOM 653 N N . SER A 1 83 ? -13.005 -0.430 6.170 1.00 97.19 83 SER A N 1
ATOM 654 C CA . SER A 1 83 ? -11.984 -1.442 6.489 1.00 97.19 83 SER A CA 1
ATOM 655 C C . SER A 1 83 ? -10.581 -0.861 6.710 1.00 97.19 83 SER A C 1
ATOM 657 O O . SER A 1 83 ? -9.701 -1.551 7.217 1.00 97.19 83 SER A O 1
ATOM 659 N N . ILE A 1 84 ? -10.380 0.409 6.351 1.00 97.94 84 ILE A N 1
ATOM 660 C CA . ILE A 1 84 ? -9.160 1.182 6.585 1.00 97.94 84 ILE A CA 1
ATOM 661 C C . ILE A 1 84 ? -9.503 2.575 7.101 1.00 97.94 84 ILE A C 1
ATOM 663 O O . ILE A 1 84 ? -10.574 3.117 6.817 1.00 97.94 84 ILE A O 1
ATOM 667 N N . ILE A 1 85 ? -8.544 3.191 7.784 1.00 98.19 85 ILE A N 1
ATOM 668 C CA . ILE A 1 85 ? -8.542 4.627 8.056 1.00 98.19 85 ILE A CA 1
ATOM 669 C C . ILE A 1 85 ? -7.581 5.269 7.058 1.00 98.19 85 ILE A C 1
ATOM 671 O O . ILE A 1 85 ? -6.364 5.157 7.189 1.00 98.19 85 ILE A O 1
ATOM 675 N N . ASP A 1 86 ? -8.136 5.908 6.031 1.00 96.50 86 ASP A N 1
ATOM 676 C CA . ASP A 1 86 ? -7.355 6.614 5.014 1.00 96.50 86 ASP A CA 1
ATOM 677 C C . ASP A 1 86 ? -6.820 7.934 5.582 1.00 96.50 86 ASP A C 1
ATOM 679 O O . ASP A 1 86 ? -7.580 8.878 5.812 1.00 96.50 86 ASP A O 1
ATOM 683 N N . ILE A 1 87 ? -5.504 8.002 5.791 1.00 96.06 87 ILE A N 1
ATOM 684 C CA . ILE A 1 87 ? -4.817 9.150 6.400 1.00 96.06 87 ILE A CA 1
ATOM 685 C C . ILE A 1 87 ? -5.028 10.429 5.572 1.00 96.06 87 ILE A C 1
ATOM 687 O O . ILE A 1 87 ? -5.037 11.524 6.128 1.00 96.06 87 ILE A O 1
ATOM 691 N N . ARG A 1 88 ? -5.267 10.311 4.259 1.00 92.38 88 ARG A N 1
ATOM 692 C CA . ARG A 1 88 ? -5.487 11.456 3.356 1.00 92.38 88 ARG A CA 1
ATOM 693 C C . ARG A 1 88 ? -6.785 12.210 3.633 1.00 92.38 88 ARG A C 1
ATOM 695 O O . ARG A 1 88 ? -6.950 13.319 3.140 1.00 92.38 88 ARG A O 1
ATOM 702 N N . LYS A 1 89 ? -7.707 11.617 4.397 1.00 93.44 89 LYS A N 1
ATOM 703 C CA . LYS A 1 89 ? -8.987 12.236 4.768 1.00 93.44 89 LYS A CA 1
ATOM 704 C C . LYS A 1 89 ? -8.886 13.179 5.971 1.00 93.44 89 LYS A C 1
ATOM 706 O O . LYS A 1 89 ? -9.894 13.775 6.332 1.00 93.44 89 LYS A O 1
ATOM 711 N N . PHE A 1 90 ? -7.709 13.304 6.583 1.00 93.75 90 PHE A N 1
ATOM 712 C CA . PHE A 1 90 ? -7.472 14.151 7.751 1.00 93.75 90 PHE A CA 1
ATOM 713 C C . PHE A 1 90 ? -6.589 15.338 7.369 1.00 93.75 90 PHE A C 1
ATOM 715 O O . PHE A 1 90 ? -5.624 15.189 6.619 1.00 93.75 90 PHE A O 1
ATOM 722 N N . ASN A 1 91 ? -6.888 16.513 7.920 1.00 90.44 91 ASN A N 1
ATOM 723 C CA . ASN A 1 91 ? -6.146 17.742 7.640 1.00 90.44 91 ASN A CA 1
ATOM 724 C C . ASN A 1 91 ? -4.824 17.812 8.412 1.00 90.44 91 ASN A C 1
ATOM 726 O O . ASN A 1 91 ? -3.911 18.533 8.010 1.00 90.44 91 ASN A O 1
ATOM 730 N N . SER A 1 92 ? -4.710 17.091 9.533 1.00 90.31 92 SER A N 1
ATOM 731 C CA . SER A 1 92 ? -3.482 17.046 10.325 1.00 90.31 92 SER A CA 1
ATOM 732 C C . SER A 1 92 ? -3.316 15.738 11.115 1.00 90.31 92 SER A C 1
ATOM 734 O O . SER A 1 92 ? -4.296 15.030 11.378 1.00 90.31 92 SER A O 1
ATOM 736 N N . PRO A 1 93 ? -2.082 15.406 11.548 1.00 91.19 93 PRO A N 1
ATOM 737 C CA . PRO A 1 93 ? -1.838 14.286 12.457 1.00 91.19 93 PRO A CA 1
ATOM 738 C C . PRO A 1 93 ? -2.610 14.390 13.781 1.00 91.19 93 PRO A C 1
ATOM 740 O O . PRO A 1 93 ? -2.978 13.366 14.357 1.00 91.19 93 PRO A O 1
ATOM 743 N N . GLU A 1 94 ? -2.872 15.604 14.272 1.00 94.00 94 GLU A N 1
ATOM 744 C CA . GLU A 1 94 ? -3.664 15.845 15.480 1.00 94.00 94 GLU A CA 1
ATOM 745 C C . GLU A 1 94 ? -5.133 15.458 15.282 1.00 94.00 94 GLU A C 1
ATOM 747 O O . GLU A 1 94 ? -5.705 14.819 16.166 1.00 94.00 94 GLU A O 1
ATOM 752 N N . GLU A 1 95 ? -5.727 15.793 14.132 1.00 95.56 95 GLU A N 1
ATOM 753 C CA . GLU A 1 95 ? -7.101 15.399 13.790 1.00 95.56 95 GLU A CA 1
ATOM 754 C C . GLU A 1 95 ? -7.225 13.871 13.713 1.00 95.56 95 GLU A C 1
ATOM 756 O O . GLU A 1 95 ? -8.110 13.281 14.339 1.00 95.56 95 GLU A O 1
ATOM 761 N N . LEU A 1 96 ? -6.274 13.214 13.038 1.00 96.12 96 LEU A N 1
ATOM 762 C CA . LEU A 1 96 ? -6.191 11.754 13.015 1.00 96.12 96 LEU A CA 1
ATOM 763 C C . LEU A 1 96 ? -6.079 11.193 14.440 1.00 96.12 96 LEU A C 1
ATOM 765 O O . LEU A 1 96 ? -6.818 10.286 14.809 1.00 96.12 96 LEU A O 1
ATOM 769 N N . ALA A 1 97 ? -5.200 11.746 15.278 1.00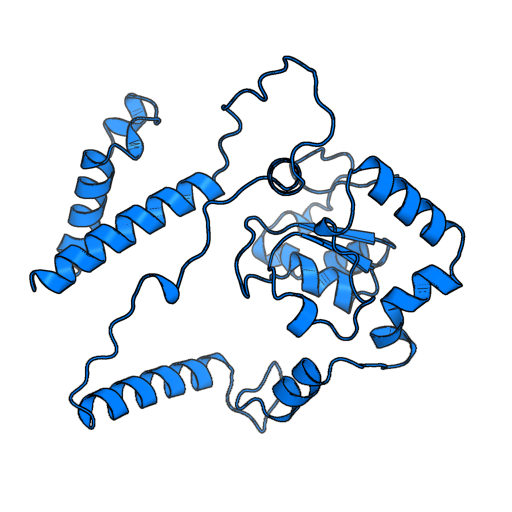 96.44 97 ALA A N 1
ATOM 770 C CA . ALA A 1 97 ? -5.027 11.276 16.650 1.00 96.44 97 ALA A CA 1
ATOM 771 C C . ALA A 1 97 ? -6.298 11.432 17.505 1.00 96.44 97 ALA A C 1
ATOM 773 O O . ALA A 1 97 ? -6.582 10.563 18.330 1.00 96.44 97 ALA A O 1
ATOM 774 N N . GLN A 1 98 ? -7.067 12.509 17.323 1.00 97.56 98 GLN A N 1
ATOM 775 C CA . GLN A 1 98 ? -8.357 12.702 17.996 1.00 97.56 98 GLN A CA 1
ATOM 776 C C . GLN A 1 98 ? -9.390 11.668 17.538 1.00 97.56 98 GLN A C 1
ATOM 778 O O . GLN A 1 98 ? -10.063 11.070 18.378 1.00 97.56 98 GLN A O 1
ATOM 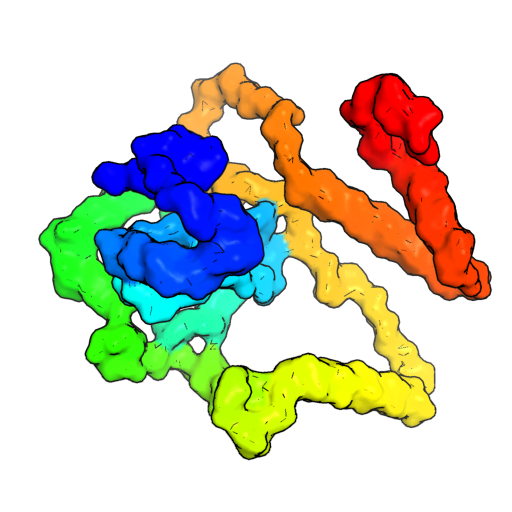783 N N . HIS A 1 99 ? -9.464 11.397 16.234 1.00 97.62 99 HIS A N 1
ATOM 784 C CA . HIS A 1 99 ? -10.328 10.351 15.692 1.00 97.62 99 HIS A CA 1
ATOM 785 C C . HIS A 1 99 ? -9.967 8.961 16.239 1.00 97.62 99 HIS A C 1
ATOM 787 O O . HIS A 1 99 ? -10.837 8.218 16.681 1.00 97.62 99 HIS A O 1
ATOM 793 N N . LEU A 1 100 ? -8.678 8.617 16.300 1.00 98.06 100 LEU A N 1
ATOM 794 C CA . LEU A 1 100 ? -8.252 7.335 16.869 1.00 98.06 100 LEU A CA 1
ATOM 795 C C . LEU A 1 100 ? -8.601 7.219 18.356 1.00 98.06 100 LEU A C 1
ATOM 797 O O . LEU A 1 100 ? -9.003 6.147 18.801 1.00 98.06 100 LEU A O 1
ATOM 801 N N . LYS A 1 101 ? -8.487 8.305 19.132 1.00 97.62 101 LYS A N 1
ATOM 802 C CA . LYS A 1 101 ? -8.899 8.312 20.545 1.00 97.62 101 LYS A CA 1
ATOM 803 C C . LYS A 1 101 ? -10.394 8.050 20.707 1.00 97.62 101 LYS A C 1
ATOM 805 O O . LYS A 1 101 ? -10.753 7.223 21.537 1.00 97.62 101 LYS A O 1
ATOM 810 N N . SER A 1 102 ? -11.247 8.667 19.888 1.00 97.75 102 SER A N 1
ATOM 811 C CA . SER A 1 102 ? -12.693 8.430 19.980 1.00 97.75 102 SER A CA 1
ATOM 812 C C . SER A 1 102 ? -13.078 6.990 19.620 1.00 97.75 102 SER A C 1
ATOM 814 O O . SER A 1 102 ? -13.980 6.426 20.236 1.00 97.75 102 SER A O 1
ATOM 816 N N . LEU A 1 103 ? -12.355 6.348 18.693 1.00 97.94 103 LEU A N 1
ATOM 817 C CA . LEU A 1 103 ? -12.515 4.917 18.406 1.00 97.94 103 LEU A CA 1
ATOM 818 C C . LEU A 1 103 ? -12.047 4.023 19.566 1.00 97.94 103 LEU A C 1
ATOM 820 O O . LEU A 1 103 ? -12.637 2.973 19.805 1.00 97.94 103 LEU A O 1
ATOM 824 N N . LEU A 1 104 ? -11.004 4.417 20.302 1.00 96.81 104 LEU A N 1
ATOM 825 C CA . LEU A 1 104 ? -10.545 3.673 21.483 1.00 96.81 104 LEU A CA 1
ATOM 826 C C . LEU A 1 104 ? -11.544 3.729 22.646 1.00 96.81 104 LEU A C 1
ATOM 828 O O . LEU A 1 104 ? -11.569 2.803 23.451 1.00 96.81 104 LEU A O 1
ATOM 832 N N . GLU A 1 105 ? -12.348 4.787 22.722 1.00 97.44 105 GLU A N 1
ATOM 833 C CA . GLU A 1 105 ? -13.378 4.992 23.748 1.00 97.44 105 GLU A CA 1
ATOM 834 C C . GLU A 1 105 ? -14.726 4.339 23.387 1.00 97.44 105 GLU A C 1
ATOM 836 O O . GLU A 1 105 ? -15.615 4.251 24.233 1.00 97.44 105 GLU A O 1
ATOM 841 N N . ASN A 1 106 ? -14.898 3.872 22.144 1.00 97.69 106 ASN A N 1
ATOM 842 C CA . ASN A 1 106 ? -16.156 3.313 21.655 1.00 97.69 106 ASN A CA 1
ATOM 843 C C . ASN A 1 106 ? -15.933 2.061 20.796 1.00 97.69 106 ASN A C 1
ATOM 845 O O . ASN A 1 106 ? -15.793 2.141 19.572 1.00 97.69 106 ASN A O 1
ATOM 849 N N . ASP A 1 107 ? -15.986 0.892 21.438 1.00 96.50 107 ASP A N 1
ATOM 850 C CA . ASP A 1 107 ? -15.767 -0.395 20.769 1.00 96.50 107 ASP A CA 1
ATOM 851 C C . ASP A 1 107 ? -16.751 -0.640 19.618 1.00 96.50 107 ASP A C 1
ATOM 853 O O . ASP A 1 107 ? -16.335 -1.103 18.563 1.00 96.50 107 ASP A O 1
ATOM 857 N N . LYS A 1 108 ? -18.020 -0.218 19.735 1.00 97.06 108 LYS A N 1
ATOM 858 C CA . LYS A 1 108 ? -18.997 -0.363 18.639 1.00 97.06 108 LYS A CA 1
ATOM 859 C C . LYS A 1 108 ? -18.600 0.420 17.389 1.00 97.06 108 LYS A C 1
ATOM 861 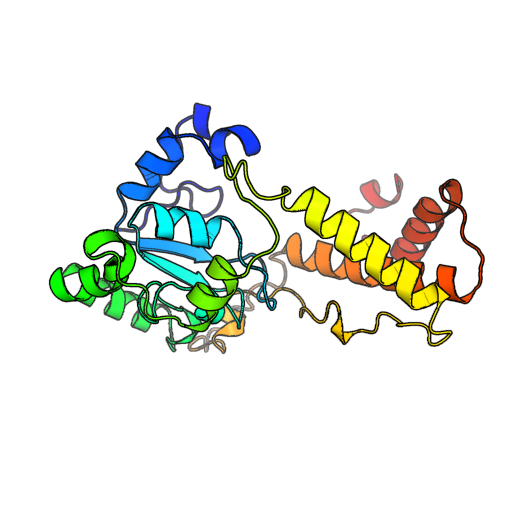O O . LYS A 1 108 ? -18.902 -0.009 16.281 1.00 97.06 108 LYS A O 1
ATOM 866 N N . GLN A 1 109 ? -17.986 1.594 17.543 1.00 97.25 109 GLN A N 1
ATOM 867 C CA . GLN A 1 109 ? -17.499 2.364 16.394 1.00 97.25 109 GLN A CA 1
ATOM 868 C C . GLN A 1 109 ? -16.221 1.749 15.827 1.00 97.25 109 GLN A C 1
ATOM 870 O O . GLN A 1 109 ? -16.081 1.673 14.611 1.00 97.25 109 GLN A O 1
ATOM 875 N N . TYR A 1 110 ? -15.325 1.264 16.688 1.00 97.94 110 TYR A N 1
ATOM 876 C CA . TYR A 1 110 ? -14.127 0.548 16.258 1.00 97.94 110 TYR A CA 1
ATOM 877 C C . TYR A 1 110 ? -14.468 -0.730 15.468 1.00 97.94 110 TYR A C 1
ATOM 879 O O . TYR A 1 110 ? -13.925 -0.952 14.389 1.00 97.94 110 TYR A O 1
ATOM 887 N N . GLU A 1 111 ? -15.418 -1.535 15.947 1.00 96.75 111 GLU A N 1
ATOM 888 C CA . GLU A 1 111 ? -15.826 -2.802 15.323 1.00 96.75 111 GLU A CA 1
ATOM 889 C C . GLU A 1 111 ? -16.422 -2.629 13.921 1.00 96.75 111 GLU A C 1
ATOM 891 O O . GLU A 1 111 ? -16.299 -3.536 13.097 1.00 96.75 111 GLU A O 1
ATOM 896 N N . LYS A 1 112 ? -16.962 -1.448 13.581 1.00 96.62 112 LYS A N 1
ATOM 897 C CA . LYS A 1 112 ? -17.399 -1.143 12.204 1.00 96.62 112 LYS A CA 1
ATOM 898 C C . LYS A 1 112 ? -16.269 -1.249 11.180 1.00 96.62 112 LYS A C 1
ATOM 900 O O . LYS A 1 112 ? -16.516 -1.567 10.018 1.00 96.62 112 LYS A O 1
ATOM 905 N N . HIS A 1 113 ? -15.026 -1.006 11.591 1.00 97.75 113 HIS A N 1
ATOM 906 C CA . HIS A 1 113 ? -13.855 -1.181 10.729 1.00 97.75 113 HIS A CA 1
ATOM 907 C C . HIS A 1 113 ? -13.519 -2.667 10.487 1.00 97.75 113 HIS A C 1
ATOM 909 O O . HIS A 1 113 ? -12.768 -2.992 9.568 1.00 97.75 113 HIS A O 1
ATOM 915 N N . LEU A 1 114 ? -14.092 -3.581 11.277 1.00 97.06 114 LEU A N 1
ATOM 916 C CA . LEU A 1 114 ? -13.813 -5.018 11.262 1.00 97.06 114 LEU A CA 1
ATOM 917 C C . LEU A 1 114 ? -15.008 -5.873 10.805 1.00 97.06 114 LEU A C 1
ATOM 919 O O . LEU A 1 114 ? -14.924 -7.097 10.863 1.00 97.06 114 LEU A O 1
ATOM 923 N N . GLU A 1 115 ? -16.097 -5.279 10.304 1.00 96.19 115 GLU A N 1
ATOM 924 C CA . GLU A 1 115 ? -17.314 -6.007 9.883 1.00 96.19 115 GLU A CA 1
ATOM 925 C C . GLU A 1 115 ? -17.045 -7.132 8.872 1.00 96.19 115 GLU A C 1
ATOM 927 O O . GLU A 1 115 ? -17.709 -8.166 8.893 1.00 96.19 115 GLU A O 1
ATOM 932 N N . HIS A 1 116 ? -16.045 -6.974 8.001 1.00 95.12 116 HIS A N 1
ATOM 933 C CA . HIS A 1 116 ? -15.661 -8.021 7.053 1.00 95.12 116 HIS A CA 1
ATOM 934 C C . HIS A 1 116 ? -15.119 -9.277 7.754 1.00 95.12 116 HIS A C 1
ATOM 936 O O . HIS A 1 116 ? -15.273 -10.379 7.238 1.00 95.12 116 HIS A O 1
ATOM 942 N N . LYS A 1 117 ? -14.500 -9.118 8.929 1.00 94.06 117 LYS A N 1
ATOM 943 C CA . LYS A 1 117 ? -13.919 -10.198 9.732 1.00 94.06 117 LYS A CA 1
ATOM 944 C C . LYS A 1 117 ? -14.902 -10.738 10.772 1.00 94.06 117 LYS A C 1
ATOM 946 O O . LYS A 1 117 ? -14.901 -11.938 11.016 1.00 94.06 117 LYS A O 1
ATOM 951 N N . LEU A 1 118 ? -15.709 -9.865 11.379 1.00 95.31 118 LEU A N 1
ATOM 952 C CA . LEU A 1 118 ? -16.679 -10.237 12.415 1.00 95.31 118 LEU A CA 1
ATOM 953 C C . LEU A 1 118 ? -17.960 -10.837 11.821 1.00 95.31 118 LEU A C 1
ATOM 955 O O . LEU A 1 118 ? -18.422 -11.874 12.285 1.00 95.31 118 LEU A O 1
ATOM 959 N N . ASP A 1 119 ? -18.481 -10.225 10.755 1.00 94.69 119 ASP A N 1
ATOM 960 C CA . ASP A 1 119 ? -19.784 -10.570 10.176 1.00 94.69 119 ASP A CA 1
ATOM 961 C C . ASP A 1 119 ? -19.670 -11.201 8.775 1.00 94.69 119 ASP A C 1
ATOM 963 O O . ASP A 1 119 ? -20.683 -11.542 8.165 1.00 94.69 119 ASP A O 1
ATOM 967 N N . GLY A 1 120 ? -18.462 -11.278 8.202 1.00 93.12 120 GLY A N 1
ATOM 968 C CA . GLY A 1 120 ? -18.256 -11.699 6.809 1.00 93.12 120 GLY A CA 1
ATOM 969 C C . GLY A 1 120 ? -18.784 -10.696 5.771 1.00 93.12 120 GLY A C 1
ATOM 970 O O . GLY A 1 120 ? -18.943 -11.034 4.596 1.00 93.12 120 GLY A O 1
ATOM 971 N N . LYS A 1 121 ? -19.095 -9.457 6.177 1.00 93.75 121 LYS A N 1
ATOM 972 C CA . LYS A 1 121 ? -19.731 -8.456 5.307 1.00 93.75 121 LYS A CA 1
ATOM 973 C C . LYS A 1 121 ? -18.731 -7.813 4.345 1.00 93.75 121 LYS A C 1
ATOM 975 O O . LYS A 1 121 ? -17.887 -7.010 4.743 1.00 93.75 121 LYS A O 1
ATOM 980 N N . ILE A 1 122 ? -18.907 -8.094 3.055 1.00 96.19 122 ILE A N 1
ATOM 981 C CA . ILE A 1 122 ? -18.175 -7.465 1.947 1.00 96.19 122 ILE A CA 1
ATOM 982 C C . ILE A 1 122 ? -19.180 -6.705 1.075 1.00 96.19 122 ILE A C 1
ATOM 984 O O . ILE A 1 122 ? -19.999 -7.314 0.383 1.00 96.19 122 ILE A O 1
ATOM 988 N N . SER A 1 123 ? -19.139 -5.371 1.122 1.00 96.56 123 SER A N 1
ATOM 989 C CA . SER A 1 123 ? -20.062 -4.496 0.381 1.00 96.56 123 SER A CA 1
ATOM 990 C C . SER A 1 123 ? -19.479 -3.973 -0.932 1.00 96.56 123 SER A C 1
ATOM 992 O O . SER A 1 123 ? -20.229 -3.522 -1.801 1.00 96.56 123 SER A O 1
ATOM 994 N N . ASN A 1 124 ? -18.160 -4.059 -1.109 1.00 97.62 124 ASN A N 1
ATOM 995 C CA . ASN A 1 124 ? -17.495 -3.650 -2.336 1.00 97.62 124 ASN A CA 1
ATOM 996 C C . ASN A 1 124 ? -17.825 -4.613 -3.493 1.00 97.62 124 ASN A C 1
ATOM 998 O O . ASN A 1 124 ? -17.331 -5.739 -3.562 1.00 97.62 124 ASN A O 1
ATOM 1002 N N . LYS A 1 125 ? -18.675 -4.150 -4.417 1.00 97.38 125 LYS A N 1
ATOM 1003 C CA . LYS A 1 125 ? -19.124 -4.927 -5.581 1.00 97.38 125 LYS A CA 1
ATOM 1004 C C . LYS A 1 125 ? -18.003 -5.193 -6.582 1.00 97.38 125 LYS A C 1
ATOM 1006 O O . LYS A 1 125 ? -17.989 -6.273 -7.162 1.00 97.38 125 LYS A O 1
ATOM 1011 N N . LEU A 1 126 ? -17.094 -4.233 -6.771 1.00 96.31 126 LEU A N 1
ATOM 1012 C CA . LEU A 1 126 ? -15.958 -4.381 -7.676 1.00 96.31 126 LEU A CA 1
ATOM 1013 C C . LEU A 1 126 ? -15.035 -5.485 -7.168 1.00 96.31 126 LEU A C 1
ATOM 1015 O O . LEU A 1 126 ? -14.750 -6.415 -7.910 1.00 96.31 126 LEU A O 1
ATOM 1019 N N . LEU A 1 127 ? -14.670 -5.446 -5.883 1.00 95.62 127 LEU A N 1
ATOM 1020 C CA . LEU A 1 127 ? -13.861 -6.495 -5.265 1.00 95.62 127 LEU A CA 1
ATOM 1021 C C . LEU A 1 127 ? -14.506 -7.875 -5.432 1.00 95.62 127 LEU A C 1
ATOM 1023 O O . LEU A 1 127 ? -13.840 -8.800 -5.887 1.00 95.62 127 LEU A O 1
ATOM 1027 N N . LYS A 1 128 ? -15.798 -8.014 -5.104 1.00 95.94 128 LYS A N 1
ATOM 1028 C CA . LYS A 1 128 ? -16.517 -9.290 -5.257 1.00 95.94 128 LYS A CA 1
ATOM 1029 C C . LYS A 1 128 ? -16.491 -9.782 -6.699 1.00 95.94 128 LYS A C 1
ATOM 1031 O O . LYS A 1 128 ? -16.056 -10.897 -6.950 1.00 95.94 128 LYS A O 1
ATOM 1036 N N . TYR A 1 129 ? -16.879 -8.923 -7.639 1.00 96.38 129 TYR A N 1
ATOM 1037 C CA . TYR A 1 129 ? -16.866 -9.253 -9.059 1.00 96.38 129 TYR A CA 1
ATOM 1038 C C . TYR A 1 129 ? -15.475 -9.704 -9.520 1.00 96.38 129 TYR A C 1
ATOM 1040 O O . TYR A 1 129 ? -15.352 -10.745 -10.161 1.00 96.38 129 TYR A O 1
ATOM 1048 N N . THR A 1 130 ? -14.423 -8.971 -9.155 1.00 93.69 130 THR A N 1
ATOM 1049 C CA . THR A 1 130 ? -13.046 -9.308 -9.528 1.00 93.69 130 THR A CA 1
ATOM 1050 C C . THR A 1 130 ? -12.605 -10.640 -8.920 1.00 93.69 130 THR A C 1
ATOM 1052 O O . THR A 1 130 ? -11.999 -11.449 -9.616 1.00 93.69 130 THR A O 1
ATOM 1055 N N . MET A 1 131 ? -12.920 -10.906 -7.648 1.00 90.81 131 MET A N 1
ATOM 1056 C CA . MET A 1 131 ? -12.543 -12.160 -6.981 1.00 90.81 131 MET A CA 1
ATOM 1057 C C . MET A 1 131 ? -13.322 -13.373 -7.500 1.00 90.81 131 MET A C 1
ATOM 1059 O O . MET A 1 131 ? -12.734 -14.447 -7.629 1.00 90.81 131 MET A O 1
ATOM 1063 N N . ASP A 1 132 ? -14.602 -13.208 -7.838 1.00 91.62 132 ASP A N 1
ATOM 1064 C CA . ASP A 1 132 ? -15.444 -14.277 -8.386 1.00 91.62 132 ASP A CA 1
ATOM 1065 C C . ASP A 1 132 ? -15.007 -14.644 -9.817 1.00 91.62 132 ASP A C 1
ATOM 1067 O O . ASP A 1 132 ? -14.948 -15.820 -10.178 1.00 91.62 132 ASP A O 1
ATOM 1071 N N . ASN A 1 133 ? -14.626 -13.641 -10.619 1.00 92.38 133 ASN A N 1
ATOM 1072 C CA . ASN A 1 133 ? -14.318 -13.803 -12.045 1.00 92.38 133 ASN A CA 1
ATOM 1073 C C . ASN A 1 133 ? -12.816 -13.896 -12.365 1.00 92.38 133 ASN A C 1
ATOM 1075 O O . ASN A 1 133 ? -12.444 -13.962 -13.538 1.00 92.38 133 ASN A O 1
ATOM 1079 N N . ARG A 1 134 ? -11.927 -13.899 -11.362 1.00 90.50 134 ARG A N 1
ATOM 1080 C CA . ARG A 1 134 ? -10.482 -14.033 -11.614 1.00 90.50 134 ARG A CA 1
ATOM 1081 C C . ARG A 1 134 ? -10.164 -15.369 -12.288 1.00 90.50 134 ARG A C 1
ATOM 1083 O O . ARG A 1 134 ? -10.627 -16.428 -11.849 1.00 90.50 134 ARG A O 1
ATOM 1090 N N . ALA A 1 135 ? -9.315 -15.303 -13.312 1.00 89.50 135 ALA A N 1
ATOM 1091 C CA . ALA A 1 135 ? -8.842 -16.467 -14.061 1.00 89.50 135 ALA A CA 1
ATOM 1092 C C . ALA A 1 135 ? -7.750 -17.263 -13.325 1.00 89.50 135 ALA A C 1
ATOM 1094 O O . ALA A 1 135 ? -7.502 -18.413 -13.666 1.00 89.50 135 ALA A O 1
ATOM 1095 N N . TRP A 1 136 ? -7.108 -16.662 -12.319 1.00 90.75 136 TRP A N 1
ATOM 1096 C CA . TRP A 1 136 ? -6.015 -17.278 -11.569 1.00 90.75 136 TRP A CA 1
ATOM 1097 C C . TRP A 1 136 ? -6.421 -17.682 -10.153 1.00 90.75 136 TRP A C 1
ATOM 1099 O O . TRP A 1 136 ? -7.288 -17.048 -9.548 1.00 90.75 136 TRP A O 1
ATOM 1109 N N . GLY A 1 137 ? -5.754 -18.705 -9.625 1.00 87.50 137 GLY A N 1
ATOM 1110 C CA . GLY A 1 137 ? -5.810 -19.216 -8.258 1.00 87.50 137 GLY A CA 1
ATOM 1111 C C . GLY A 1 137 ? -4.805 -18.540 -7.315 1.00 87.50 137 GLY A C 1
ATOM 1112 O O . GLY A 1 137 ? -3.825 -17.936 -7.759 1.00 87.50 137 GLY A O 1
ATOM 1113 N N . VAL A 1 138 ? -5.047 -18.626 -6.004 1.00 82.62 138 VAL A N 1
ATOM 1114 C CA . VAL A 1 138 ? -4.103 -18.225 -4.946 1.00 82.62 138 VAL A CA 1
ATOM 1115 C C . VAL A 1 138 ? -4.054 -19.339 -3.898 1.00 82.62 138 VAL A C 1
ATOM 1117 O O . VAL A 1 138 ? -5.087 -19.730 -3.366 1.00 82.62 138 VAL A O 1
ATOM 1120 N N . GLY A 1 139 ? -2.859 -19.835 -3.565 1.00 77.75 139 GLY A N 1
ATOM 1121 C CA . GLY A 1 139 ? -2.702 -20.923 -2.593 1.00 77.75 139 GLY A CA 1
ATOM 1122 C C . GLY A 1 139 ? -3.186 -22.268 -3.142 1.00 77.75 139 GLY A C 1
ATOM 1123 O O . GLY A 1 139 ? -2.708 -22.698 -4.185 1.00 77.75 139 GLY A O 1
ATOM 1124 N N . ASN A 1 140 ? -4.127 -22.911 -2.444 1.00 66.62 140 ASN A N 1
ATOM 1125 C CA . ASN A 1 140 ? -4.628 -24.262 -2.746 1.00 66.62 140 ASN A CA 1
ATOM 1126 C C . ASN A 1 140 ? -5.857 -24.265 -3.684 1.00 66.62 140 ASN A C 1
ATOM 1128 O O . ASN A 1 140 ? -6.710 -25.141 -3.577 1.00 66.62 140 ASN A O 1
ATOM 1132 N N . ASP A 1 141 ? -5.993 -23.270 -4.564 1.00 82.62 141 ASP A N 1
ATOM 1133 C CA . ASP A 1 141 ? -7.052 -23.248 -5.583 1.00 82.62 141 ASP A CA 1
ATOM 1134 C C . ASP A 1 141 ? -6.715 -24.268 -6.693 1.00 82.62 141 ASP A C 1
ATOM 1136 O O . ASP A 1 141 ? -6.214 -23.885 -7.747 1.00 82.62 141 ASP A O 1
ATOM 1140 N N . GLU A 1 142 ? -6.955 -25.563 -6.457 1.00 77.56 142 GLU A N 1
ATOM 1141 C CA . GLU A 1 142 ? -6.556 -26.653 -7.375 1.00 77.56 142 GLU A CA 1
ATOM 1142 C C . GLU A 1 142 ? -7.196 -26.546 -8.774 1.00 77.56 142 GLU A C 1
ATOM 1144 O O . GLU A 1 142 ? -6.599 -26.968 -9.763 1.00 77.56 142 GLU A O 1
ATOM 1149 N N . ASP A 1 143 ? -8.374 -25.922 -8.877 1.00 86.25 143 ASP A N 1
ATOM 1150 C CA . ASP A 1 143 ? -9.131 -25.790 -10.130 1.00 86.25 143 ASP A CA 1
ATOM 1151 C C . ASP A 1 143 ? -8.696 -24.601 -11.010 1.00 86.25 143 ASP A C 1
ATOM 1153 O O . ASP A 1 143 ? -9.242 -24.400 -12.100 1.00 86.25 143 ASP A O 1
ATOM 1157 N N . LYS A 1 144 ? -7.760 -23.758 -10.549 1.00 88.25 144 LYS A N 1
ATOM 1158 C CA . LYS A 1 144 ? -7.323 -22.558 -11.280 1.00 88.25 144 LYS A CA 1
ATOM 1159 C C . LYS A 1 144 ? -5.809 -22.547 -11.468 1.00 88.25 144 LYS A C 1
ATOM 1161 O O . LYS A 1 144 ? -5.056 -22.849 -10.551 1.00 88.25 144 LYS A O 1
ATOM 1166 N N . ILE A 1 145 ? -5.363 -22.094 -12.642 1.00 89.31 145 ILE A N 1
ATOM 1167 C CA . ILE A 1 145 ? -3.937 -21.842 -12.904 1.00 89.31 145 ILE A CA 1
ATOM 1168 C C . ILE A 1 145 ? -3.392 -20.816 -11.915 1.00 89.31 145 ILE A C 1
ATOM 1170 O O . ILE A 1 145 ? -4.117 -19.913 -11.486 1.00 89.31 145 ILE A O 1
ATOM 1174 N N . ASN A 1 146 ? -2.118 -20.913 -11.554 1.00 89.69 146 ASN A N 1
ATOM 1175 C CA . ASN A 1 146 ? -1.563 -19.954 -10.605 1.00 89.69 146 ASN A CA 1
ATOM 1176 C C . ASN A 1 146 ? -1.410 -18.557 -11.249 1.00 89.69 146 ASN A C 1
ATOM 1178 O O . ASN A 1 146 ? -1.479 -18.381 -12.468 1.00 89.69 146 ASN A O 1
ATOM 1182 N N . PHE A 1 147 ? -1.236 -17.523 -10.423 1.00 88.75 147 PHE A N 1
ATOM 1183 C CA . PHE A 1 147 ? -1.179 -16.140 -10.914 1.00 88.75 147 PHE A CA 1
ATOM 1184 C C . PHE A 1 147 ? 0.018 -15.855 -11.836 1.00 88.75 147 PHE A C 1
ATOM 1186 O O . PHE A 1 147 ? -0.095 -14.978 -12.693 1.00 88.75 147 PHE A O 1
ATOM 1193 N N . ILE A 1 148 ? 1.128 -16.590 -11.690 1.00 89.19 148 ILE A N 1
ATOM 1194 C CA . ILE A 1 148 ? 2.310 -16.470 -12.554 1.00 89.19 148 ILE A CA 1
ATOM 1195 C C . ILE A 1 148 ? 1.982 -17.050 -13.930 1.00 89.19 148 ILE A C 1
ATOM 1197 O O . ILE A 1 148 ? 2.107 -16.345 -14.925 1.00 89.19 148 ILE A O 1
ATOM 1201 N N . GLU A 1 149 ? 1.446 -18.268 -13.984 1.00 89.62 149 GLU A N 1
ATOM 1202 C CA . GLU A 1 149 ? 1.015 -18.907 -15.237 1.00 89.62 149 GLU A CA 1
ATOM 1203 C C . GLU A 1 149 ? -0.032 -18.065 -15.975 1.00 89.62 149 GLU A C 1
ATOM 1205 O O . GLU A 1 149 ? 0.034 -17.887 -17.192 1.00 89.62 149 GLU A O 1
ATOM 1210 N N . ASN A 1 150 ? -0.999 -17.494 -15.250 1.00 91.12 150 ASN A N 1
ATOM 1211 C CA . ASN A 1 150 ? -1.989 -16.603 -15.849 1.00 91.12 150 ASN A CA 1
ATOM 1212 C C . ASN A 1 150 ? -1.349 -15.332 -16.429 1.00 91.12 150 ASN A C 1
ATOM 1214 O O . ASN A 1 150 ? -1.756 -14.875 -17.502 1.00 91.12 150 ASN A O 1
ATOM 1218 N N . PHE A 1 151 ? -0.366 -14.755 -15.732 1.00 90.50 151 PHE A N 1
ATOM 1219 C CA . PHE A 1 151 ? 0.393 -13.611 -16.230 1.00 90.50 151 PHE A CA 1
ATOM 1220 C C . PHE A 1 151 ? 1.173 -13.976 -17.498 1.00 90.50 151 PHE A C 1
ATOM 1222 O O . PHE A 1 151 ? 1.043 -13.282 -18.506 1.00 90.50 151 PHE A O 1
ATOM 1229 N N . GLU A 1 152 ? 1.892 -15.097 -17.496 1.00 92.00 152 GLU A N 1
ATOM 1230 C CA . GLU A 1 152 ? 2.625 -15.604 -18.661 1.00 92.00 152 GLU A CA 1
ATOM 1231 C C . GLU A 1 152 ? 1.685 -15.833 -19.852 1.00 92.00 152 GLU A C 1
ATOM 1233 O O . GLU A 1 152 ? 1.931 -15.329 -20.950 1.00 92.00 152 GLU A O 1
ATOM 1238 N N . CYS A 1 153 ? 0.530 -16.468 -19.628 1.00 90.50 153 CYS A N 1
ATOM 1239 C CA . CYS A 1 153 ? -0.502 -16.637 -20.652 1.00 90.50 153 CYS A CA 1
ATOM 1240 C C . CYS A 1 153 ? -1.047 -15.297 -21.168 1.00 90.50 153 CYS A C 1
ATOM 1242 O O . CYS A 1 153 ? -1.412 -15.178 -22.339 1.00 90.50 153 CYS A O 1
ATOM 1244 N N . SER A 1 154 ? -1.160 -14.282 -20.308 1.00 88.88 154 SER A N 1
ATOM 1245 C CA . SER A 1 154 ? -1.568 -12.931 -20.709 1.00 88.88 154 SER A CA 1
ATOM 1246 C C . SER A 1 154 ? -0.530 -12.281 -21.627 1.00 88.88 154 SER A C 1
ATOM 1248 O O . SER A 1 154 ? -0.892 -11.740 -22.676 1.00 88.88 154 SER A O 1
ATOM 1250 N N . VAL A 1 155 ? 0.759 -12.401 -21.290 1.00 88.56 155 VAL A N 1
ATOM 1251 C CA . VAL A 1 155 ? 1.868 -11.915 -22.123 1.00 88.56 155 VAL A CA 1
ATOM 1252 C C . VAL A 1 155 ? 1.871 -12.629 -23.474 1.00 88.56 155 VAL A C 1
ATOM 1254 O O . VAL A 1 155 ? 1.830 -11.964 -24.507 1.00 88.56 155 VAL A O 1
ATOM 1257 N N . CYS A 1 156 ? 1.816 -13.964 -23.495 1.00 87.12 156 CYS A N 1
ATOM 1258 C CA . CYS A 1 156 ? 1.797 -14.744 -24.735 1.00 87.12 156 CYS A CA 1
ATOM 1259 C C . CYS A 1 156 ? 0.603 -14.396 -25.633 1.00 87.12 156 CYS A C 1
ATOM 1261 O O . CYS A 1 156 ? 0.781 -14.190 -26.831 1.00 87.12 156 CYS A O 1
ATOM 1263 N N . ARG A 1 157 ? -0.611 -14.275 -25.073 1.00 87.12 157 ARG A N 1
ATOM 1264 C CA . ARG A 1 157 ? -1.803 -13.867 -25.842 1.00 87.12 157 ARG A CA 1
ATOM 1265 C C . ARG A 1 157 ? -1.673 -12.458 -26.407 1.00 87.12 157 ARG A C 1
ATOM 1267 O O . ARG A 1 157 ? -2.123 -12.212 -27.521 1.00 87.12 157 ARG A O 1
ATOM 1274 N N . THR A 1 158 ? -1.070 -11.543 -25.652 1.00 83.44 158 THR A N 1
ATOM 1275 C CA . THR A 1 158 ? -0.824 -10.172 -26.115 1.00 83.44 158 THR A CA 1
ATOM 1276 C C . THR A 1 158 ? 0.164 -10.167 -27.278 1.00 83.44 158 THR A C 1
ATOM 1278 O O . THR A 1 158 ? -0.124 -9.567 -28.306 1.00 83.44 158 THR A O 1
ATOM 1281 N N . LEU A 1 159 ? 1.274 -10.905 -27.164 1.00 81.44 159 LEU A N 1
ATOM 1282 C CA . LEU A 1 159 ? 2.261 -11.054 -28.239 1.00 81.44 159 LEU A CA 1
ATOM 1283 C C . LEU A 1 159 ? 1.678 -11.732 -29.484 1.00 81.44 159 LEU A C 1
ATOM 1285 O O . LEU A 1 159 ? 1.983 -11.329 -30.599 1.00 81.44 159 LEU A O 1
ATOM 1289 N N . HIS A 1 160 ? 0.823 -12.741 -29.313 1.00 82.69 160 HIS A N 1
ATOM 1290 C CA . HIS A 1 160 ? 0.177 -13.406 -30.441 1.00 82.69 160 HIS A CA 1
ATOM 1291 C C . HIS A 1 160 ? -0.786 -12.473 -31.185 1.00 82.69 160 HIS A C 1
ATOM 1293 O O . HIS A 1 160 ? -0.718 -12.395 -32.405 1.00 82.69 160 HIS A O 1
ATOM 1299 N N . ARG A 1 161 ? -1.618 -11.708 -30.464 1.00 78.81 161 ARG A N 1
ATOM 1300 C CA . ARG A 1 161 ? -2.514 -10.706 -31.071 1.00 78.81 161 ARG A CA 1
ATOM 1301 C C . ARG A 1 161 ? -1.754 -9.619 -31.821 1.00 78.81 161 ARG A C 1
ATOM 1303 O O . ARG A 1 161 ? -2.182 -9.228 -32.895 1.00 78.81 161 ARG A O 1
ATOM 1310 N N . LEU A 1 162 ? -0.620 -9.174 -31.283 1.00 69.19 162 LEU A N 1
ATOM 1311 C CA . LEU A 1 162 ? 0.278 -8.229 -31.954 1.00 69.19 162 LEU A CA 1
ATOM 1312 C C . LEU A 1 162 ? 0.863 -8.766 -33.269 1.00 69.19 162 LEU A C 1
ATOM 1314 O O . LEU A 1 162 ? 1.283 -7.979 -34.103 1.00 69.19 162 LEU A O 1
ATOM 1318 N N . ASN A 1 163 ? 0.916 -10.088 -33.454 1.00 67.75 163 ASN A N 1
ATOM 1319 C CA . ASN A 1 163 ? 1.334 -10.684 -34.723 1.00 67.75 163 ASN A CA 1
ATOM 1320 C C . ASN A 1 163 ? 0.175 -10.798 -35.733 1.00 67.75 163 ASN A C 1
ATOM 1322 O O . ASN A 1 163 ? 0.434 -11.011 -36.914 1.00 67.75 163 ASN A O 1
ATOM 1326 N N . GLU A 1 164 ? -1.083 -10.711 -35.283 1.00 73.25 164 GLU A N 1
ATOM 1327 C CA . GLU A 1 164 ? -2.278 -10.742 -36.143 1.00 73.25 164 GLU A CA 1
ATOM 1328 C C . GLU A 1 164 ? -2.764 -9.334 -36.525 1.00 73.25 164 GLU A C 1
ATOM 1330 O O . GLU A 1 164 ? -3.261 -9.130 -37.631 1.00 73.25 164 GLU A O 1
ATOM 1335 N N . ASP A 1 165 ? -2.618 -8.369 -35.616 1.00 66.38 165 ASP A N 1
ATOM 1336 C CA . ASP A 1 165 ? -2.915 -6.952 -35.811 1.00 66.38 165 ASP A CA 1
ATOM 1337 C C . ASP A 1 165 ? -1.588 -6.186 -35.876 1.00 66.38 165 ASP A C 1
ATOM 1339 O O . ASP A 1 165 ? -0.900 -6.039 -34.867 1.00 66.38 165 ASP A O 1
ATOM 1343 N N . ASP A 1 166 ? -1.231 -5.692 -37.065 1.00 59.59 166 ASP A N 1
ATOM 1344 C CA . ASP A 1 166 ? 0.038 -5.005 -37.384 1.00 59.59 166 ASP A CA 1
ATOM 1345 C C . ASP A 1 166 ? 0.182 -3.629 -36.684 1.00 59.59 166 ASP A C 1
ATOM 1347 O O . ASP A 1 166 ? 1.046 -2.813 -37.011 1.00 59.59 166 ASP A O 1
ATOM 1351 N N . SER A 1 167 ? -0.703 -3.338 -35.727 1.00 62.16 167 SER A N 1
ATOM 1352 C CA . SER A 1 167 ? -0.744 -2.119 -34.929 1.00 62.16 167 SER A CA 1
ATOM 1353 C C . SER A 1 167 ? 0.093 -2.302 -33.653 1.00 62.16 167 SER A C 1
ATOM 1355 O O . SER A 1 167 ? -0.381 -2.900 -32.684 1.00 62.16 167 SER A O 1
ATOM 1357 N N . PRO A 1 168 ? 1.328 -1.772 -33.576 1.00 60.34 168 PRO A N 1
ATOM 1358 C CA . PRO A 1 168 ? 2.161 -1.936 -32.392 1.00 60.34 168 PRO A CA 1
ATOM 1359 C C . PRO A 1 168 ? 1.535 -1.237 -31.180 1.00 60.34 168 PRO A C 1
ATOM 1361 O O . PRO A 1 168 ? 1.455 -0.004 -31.122 1.00 60.34 168 PRO A O 1
AT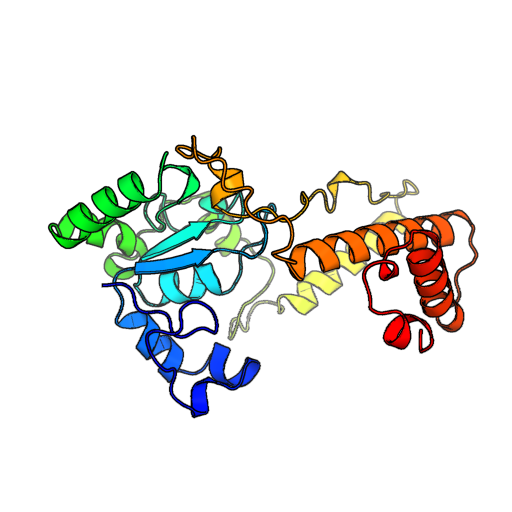OM 1364 N N . THR A 1 169 ? 1.160 -2.007 -30.156 1.00 64.00 169 THR A N 1
ATOM 1365 C CA . THR A 1 169 ? 0.813 -1.449 -28.843 1.00 64.00 169 THR A CA 1
ATOM 1366 C C . THR A 1 169 ? 2.083 -0.898 -28.202 1.00 64.00 169 THR A C 1
ATOM 1368 O O . THR A 1 169 ? 2.863 -1.611 -27.573 1.00 64.00 169 THR A O 1
ATOM 1371 N N . THR A 1 170 ? 2.331 0.393 -28.399 1.00 66.62 170 THR A N 1
ATOM 1372 C CA . THR A 1 170 ? 3.507 1.056 -27.836 1.00 66.62 170 THR A CA 1
ATOM 1373 C C . THR A 1 170 ? 3.234 1.396 -26.376 1.00 66.62 170 THR A C 1
ATOM 1375 O O . THR A 1 170 ? 2.299 2.138 -26.068 1.00 66.62 170 THR A O 1
ATOM 1378 N N . ALA A 1 171 ? 4.060 0.880 -25.466 1.00 69.06 171 ALA A N 1
ATOM 1379 C CA . ALA A 1 171 ? 4.022 1.302 -24.075 1.00 69.06 171 ALA A CA 1
ATOM 1380 C C . ALA A 1 171 ? 4.362 2.799 -23.989 1.00 69.06 171 ALA A C 1
ATOM 1382 O O . ALA A 1 171 ? 5.488 3.214 -24.264 1.00 69.06 171 ALA A O 1
ATOM 1383 N N . ASP A 1 172 ? 3.382 3.624 -23.626 1.00 70.25 172 ASP A N 1
ATOM 1384 C CA . ASP A 1 172 ? 3.602 5.042 -23.346 1.00 70.25 172 ASP A CA 1
ATOM 1385 C C . ASP A 1 172 ? 3.688 5.337 -21.839 1.00 70.25 172 ASP A C 1
ATOM 1387 O O . ASP A 1 172 ? 3.521 4.457 -20.991 1.00 70.25 172 ASP A O 1
ATOM 1391 N N . VAL A 1 173 ? 3.945 6.606 -21.508 1.00 66.44 173 VAL A N 1
ATOM 1392 C CA . VAL A 1 173 ? 4.133 7.103 -20.134 1.00 66.44 173 VAL A CA 1
ATOM 1393 C C . VAL A 1 173 ? 2.973 6.774 -19.182 1.00 66.44 173 VAL A C 1
ATOM 1395 O O . VAL A 1 173 ? 3.161 6.792 -17.969 1.00 66.44 173 VAL A O 1
ATOM 1398 N N . ARG A 1 174 ? 1.783 6.458 -19.702 1.00 68.25 174 ARG A N 1
ATOM 1399 C CA . ARG A 1 174 ? 0.602 6.097 -18.912 1.00 68.25 174 ARG A CA 1
ATOM 1400 C C . ARG A 1 174 ? 0.703 4.700 -18.299 1.00 68.25 174 ARG A C 1
ATOM 1402 O O . ARG A 1 174 ? 0.068 4.483 -17.279 1.00 68.25 174 ARG A O 1
ATOM 1409 N N . HIS A 1 175 ? 1.519 3.793 -18.850 1.00 69.44 175 HIS A N 1
ATOM 1410 C CA . HIS A 1 175 ? 1.656 2.425 -18.324 1.00 69.44 175 HIS A CA 1
ATOM 1411 C C . HIS A 1 175 ? 2.352 2.368 -16.953 1.00 69.44 175 HIS A C 1
ATOM 1413 O O . HIS A 1 175 ? 2.109 1.440 -16.193 1.00 69.44 175 HIS A O 1
ATOM 1419 N N . TYR A 1 176 ? 3.183 3.365 -16.623 1.00 70.19 176 TYR A N 1
ATOM 1420 C CA . TYR A 1 176 ? 3.838 3.509 -15.317 1.00 70.19 176 TYR A CA 1
ATOM 1421 C C . TYR A 1 176 ? 4.014 4.992 -14.964 1.00 70.19 176 TYR A C 1
ATOM 1423 O O . TYR A 1 176 ? 5.123 5.522 -14.896 1.00 70.19 176 TYR A O 1
ATOM 1431 N N . ASN A 1 177 ? 2.900 5.689 -14.739 1.00 77.38 177 ASN A N 1
ATOM 1432 C CA . ASN A 1 177 ? 2.876 7.133 -14.478 1.00 77.38 177 ASN A CA 1
ATOM 1433 C C . ASN A 1 177 ? 3.092 7.510 -12.995 1.00 77.38 177 ASN A C 1
ATOM 1435 O O . ASN A 1 177 ? 2.742 8.627 -12.593 1.00 77.38 177 ASN A O 1
ATOM 1439 N N . CYS A 1 178 ? 3.651 6.613 -12.171 1.00 85.69 178 CYS A N 1
ATOM 1440 C CA . CYS A 1 178 ? 3.796 6.904 -10.750 1.00 85.69 178 CYS A CA 1
ATOM 1441 C C . CYS A 1 178 ? 4.711 8.112 -10.512 1.00 85.69 178 CYS A C 1
ATOM 1443 O O . CYS A 1 178 ? 5.851 8.185 -10.986 1.00 85.69 178 CYS A O 1
ATOM 1445 N N . LYS A 1 179 ? 4.193 9.068 -9.738 1.00 87.81 179 LYS A N 1
ATOM 1446 C CA . LYS A 1 179 ? 4.916 10.274 -9.342 1.00 87.81 179 LYS A CA 1
ATOM 1447 C C . LYS A 1 179 ? 6.106 9.917 -8.451 1.00 87.81 179 LYS A C 1
ATOM 1449 O O . LYS A 1 179 ? 6.127 8.877 -7.798 1.00 87.81 179 LYS A O 1
ATOM 1454 N N . ALA A 1 180 ? 7.085 10.817 -8.409 1.00 88.38 180 ALA A N 1
ATOM 1455 C CA . ALA A 1 180 ? 8.208 10.686 -7.493 1.00 88.38 180 ALA A CA 1
ATOM 1456 C C . ALA A 1 180 ? 7.700 10.517 -6.043 1.00 88.38 180 ALA A C 1
ATOM 1458 O O . ALA A 1 180 ? 6.755 11.219 -5.661 1.00 88.38 180 ALA A O 1
ATOM 1459 N N . PRO A 1 181 ? 8.302 9.616 -5.243 1.00 89.12 181 PRO A N 1
ATOM 1460 C CA . PRO A 1 181 ? 7.923 9.419 -3.852 1.00 89.12 181 PRO A CA 1
ATOM 1461 C C . PRO A 1 181 ? 7.949 10.730 -3.063 1.00 89.12 181 PRO A C 1
ATOM 1463 O O . PRO A 1 181 ? 8.915 11.491 -3.125 1.00 89.12 181 PRO A O 1
ATOM 1466 N N . VAL A 1 182 ? 6.890 10.971 -2.295 1.00 86.50 182 VAL A N 1
ATOM 1467 C CA . VAL A 1 182 ? 6.764 12.103 -1.370 1.00 86.50 182 VAL A CA 1
ATOM 1468 C C . VAL A 1 182 ? 6.502 11.575 0.031 1.00 86.50 182 VAL A C 1
ATOM 1470 O O . VAL A 1 182 ? 6.003 10.463 0.198 1.00 86.50 182 VAL A O 1
ATOM 1473 N N . THR A 1 183 ? 6.812 12.364 1.054 1.00 84.56 183 THR A N 1
ATOM 1474 C CA . THR A 1 183 ? 6.436 11.993 2.421 1.00 84.56 183 THR A CA 1
ATOM 1475 C C . THR A 1 183 ? 4.932 12.168 2.632 1.00 84.56 183 THR A C 1
ATOM 1477 O O . THR A 1 183 ? 4.287 12.999 1.984 1.00 84.56 183 THR A O 1
ATOM 1480 N N . VAL A 1 184 ? 4.373 11.446 3.608 1.00 86.50 184 VAL A N 1
ATOM 1481 C CA . VAL A 1 184 ? 2.972 11.625 4.029 1.00 86.50 184 VAL A CA 1
ATOM 1482 C C . VAL A 1 184 ? 2.692 13.099 4.339 1.00 86.50 184 VAL A C 1
ATOM 1484 O O . VAL A 1 184 ? 1.738 13.667 3.819 1.00 86.50 184 VAL A O 1
ATOM 1487 N N . MET A 1 185 ? 3.580 13.762 5.086 1.00 83.88 185 MET A N 1
ATOM 1488 C CA . MET A 1 185 ? 3.427 15.176 5.457 1.00 83.88 185 MET A CA 1
ATOM 1489 C C . MET A 1 185 ? 3.416 16.124 4.251 1.00 83.88 185 MET A C 1
ATOM 1491 O O . MET A 1 185 ? 2.643 17.080 4.233 1.00 83.88 185 MET A O 1
ATOM 1495 N N . GLN A 1 186 ? 4.245 15.861 3.236 1.00 83.00 186 GLN A N 1
ATOM 1496 C CA . GLN A 1 186 ? 4.231 16.628 1.987 1.00 83.00 186 GLN A CA 1
ATOM 1497 C C . GLN A 1 186 ? 2.913 16.436 1.230 1.00 83.00 186 GLN A C 1
ATOM 1499 O O . GLN A 1 186 ? 2.375 17.397 0.687 1.00 83.00 186 GLN A O 1
ATOM 1504 N N . SER A 1 187 ? 2.372 15.213 1.219 1.00 82.12 187 SER A N 1
ATOM 1505 C CA . SER A 1 187 ? 1.121 14.906 0.517 1.00 82.12 187 SER A CA 1
ATOM 1506 C C . SER A 1 187 ? -0.124 15.530 1.158 1.00 82.12 187 SER A C 1
ATOM 1508 O O . SER A 1 187 ? -1.065 15.858 0.445 1.00 82.12 187 SER A O 1
ATOM 1510 N N . LEU A 1 188 ? -0.119 15.742 2.480 1.00 80.69 188 LEU A N 1
ATOM 1511 C CA . LEU A 1 188 ? -1.233 16.340 3.232 1.00 80.69 188 LEU A CA 1
ATOM 1512 C C . LEU A 1 188 ? -1.231 17.881 3.201 1.00 80.69 188 LEU A C 1
ATOM 1514 O O . LEU A 1 188 ? -1.913 18.523 3.993 1.00 80.69 188 LEU A O 1
ATOM 1518 N N . GLY A 1 189 ? -0.445 18.503 2.318 1.00 66.75 189 GLY A N 1
ATOM 1519 C CA . GLY A 1 189 ? -0.446 19.958 2.146 1.00 66.75 189 GLY A CA 1
ATOM 1520 C C . GLY A 1 189 ? 0.291 20.745 3.233 1.00 66.75 189 GLY A C 1
ATOM 1521 O O . GLY A 1 189 ? 0.120 21.958 3.306 1.00 66.75 189 GLY A O 1
ATOM 1522 N N . GLY A 1 190 ? 1.128 20.101 4.058 1.00 54.81 190 GLY A N 1
ATOM 1523 C CA . GLY A 1 190 ? 1.988 20.802 5.017 1.00 54.81 190 GLY A CA 1
ATOM 1524 C C . GLY A 1 190 ? 1.221 21.740 5.954 1.00 54.81 190 GLY A C 1
ATOM 1525 O O . GLY A 1 190 ? 1.631 22.882 6.154 1.00 54.81 190 GLY A O 1
ATOM 1526 N N . ALA A 1 191 ? 0.094 21.294 6.509 1.00 40.19 191 ALA A N 1
ATOM 1527 C CA . ALA A 1 191 ? -0.637 22.076 7.494 1.00 40.19 191 ALA A CA 1
ATOM 1528 C C . ALA A 1 191 ? 0.231 22.280 8.753 1.00 40.19 191 ALA A C 1
ATOM 1530 O O . ALA A 1 191 ? 0.434 21.360 9.542 1.00 40.19 191 ALA A O 1
ATOM 1531 N N . GLY A 1 192 ? 0.749 23.500 8.943 1.00 41.22 192 GLY A N 1
ATOM 1532 C CA . GLY A 1 192 ? 1.077 23.994 10.284 1.00 41.22 192 GLY A CA 1
ATOM 1533 C C . GLY A 1 192 ? 2.534 24.289 10.644 1.00 41.22 192 GLY A C 1
ATOM 1534 O O . GLY A 1 192 ? 2.816 24.402 11.835 1.00 41.22 192 GLY A O 1
ATOM 1535 N N . THR A 1 193 ? 3.466 24.499 9.709 1.00 39.75 193 THR A N 1
ATOM 1536 C CA . THR A 1 193 ? 4.773 25.071 10.093 1.00 39.75 193 THR A CA 1
ATOM 1537 C C . THR A 1 193 ? 5.064 26.409 9.426 1.00 39.75 193 THR A C 1
ATOM 1539 O O . THR A 1 193 ? 5.865 26.498 8.504 1.00 39.75 193 THR A O 1
ATOM 1542 N N . ASN A 1 194 ? 4.582 27.482 10.062 1.00 38.22 194 ASN A N 1
ATOM 1543 C CA . ASN A 1 194 ? 5.327 28.744 10.198 1.00 38.22 194 ASN A CA 1
ATOM 1544 C C . ASN A 1 194 ? 6.571 28.546 11.101 1.00 38.22 194 ASN A C 1
ATOM 1546 O O . ASN A 1 194 ? 6.878 29.338 11.989 1.00 38.22 194 ASN A O 1
ATOM 1550 N N . ARG A 1 195 ? 7.300 27.445 10.897 1.00 39.47 195 ARG A N 1
ATOM 1551 C CA . ARG A 1 195 ? 8.650 27.260 11.404 1.00 39.47 195 ARG A CA 1
ATOM 1552 C C . ARG A 1 195 ? 9.551 27.245 10.192 1.00 39.47 195 ARG A C 1
ATOM 1554 O O . ARG A 1 195 ? 9.560 26.302 9.410 1.00 39.47 195 ARG A O 1
ATOM 1561 N N . THR A 1 196 ? 10.392 28.260 10.134 1.00 35.31 196 THR A N 1
ATOM 1562 C CA . THR A 1 196 ? 11.692 28.313 9.463 1.00 35.31 196 THR A CA 1
ATOM 1563 C C . THR A 1 196 ? 12.649 27.181 9.875 1.00 35.31 196 THR A C 1
ATOM 1565 O O . THR A 1 196 ? 13.861 27.298 9.722 1.00 35.31 196 THR A O 1
ATOM 1568 N N . SER A 1 197 ? 12.156 26.031 10.333 1.00 36.44 197 SER A N 1
ATOM 1569 C CA . SER A 1 197 ? 12.863 24.780 10.148 1.00 36.44 197 SER A CA 1
ATOM 1570 C C . SER A 1 197 ? 12.675 24.405 8.687 1.00 36.44 197 SER A C 1
ATOM 1572 O O . SER A 1 197 ? 11.730 23.703 8.335 1.00 36.44 197 SER A O 1
ATOM 1574 N N . LYS A 1 198 ? 13.597 24.872 7.833 1.00 34.16 198 LYS A N 1
ATOM 1575 C CA . LYS A 1 198 ? 14.029 24.081 6.680 1.00 34.16 198 LYS A CA 1
ATOM 1576 C C . LYS A 1 198 ? 14.047 22.633 7.170 1.00 34.16 198 LYS A C 1
ATOM 1578 O O . LYS A 1 198 ? 14.929 22.292 7.960 1.00 34.16 198 LYS A O 1
ATOM 1583 N N . VAL A 1 199 ? 13.062 21.815 6.789 1.00 40.31 199 VAL A N 1
ATOM 1584 C CA . VAL A 1 199 ? 13.240 20.366 6.816 1.00 40.31 199 VAL A CA 1
ATOM 1585 C C . VAL A 1 199 ? 14.490 20.211 5.981 1.00 40.31 199 VAL A C 1
ATOM 1587 O O . VAL A 1 199 ? 14.473 20.541 4.793 1.00 40.31 199 VAL A O 1
ATOM 1590 N N . LYS A 1 200 ? 15.628 19.963 6.644 1.00 36.44 200 LYS A N 1
ATOM 1591 C CA . LYS A 1 200 ? 16.908 19.902 5.956 1.00 36.44 200 LYS A CA 1
ATOM 1592 C C . LYS A 1 200 ? 16.668 18.910 4.836 1.00 36.44 200 LYS A C 1
ATOM 1594 O O . LYS A 1 200 ? 16.271 17.780 5.097 1.00 36.44 200 LYS A O 1
ATOM 1599 N N . SER A 1 201 ? 16.866 19.368 3.609 1.00 40.69 201 SER A N 1
ATOM 1600 C CA . SER A 1 201 ? 16.736 18.643 2.344 1.00 40.69 201 SER A CA 1
ATOM 1601 C C . SER A 1 201 ? 17.735 17.478 2.220 1.00 40.69 201 SER A C 1
ATOM 1603 O O . SER A 1 201 ? 18.226 17.188 1.139 1.00 40.69 201 SER A O 1
ATOM 1605 N N . HIS A 1 202 ? 18.116 16.893 3.352 1.00 38.81 202 HIS A N 1
ATOM 1606 C CA . HIS A 1 202 ? 19.137 15.881 3.560 1.00 38.81 202 HIS A CA 1
ATOM 1607 C C . HIS A 1 202 ? 18.532 14.573 4.075 1.00 38.81 202 HIS A C 1
ATOM 1609 O O . HIS A 1 202 ? 19.281 13.641 4.351 1.00 38.81 202 HIS A O 1
ATOM 1615 N N . GLU A 1 203 ? 17.206 14.463 4.202 1.00 50.28 203 GLU A N 1
ATOM 1616 C CA . GLU A 1 203 ? 16.589 13.151 4.387 1.00 50.28 203 GLU A CA 1
ATOM 1617 C C . GLU A 1 203 ? 16.518 12.463 3.020 1.00 50.28 203 GLU A C 1
ATOM 1619 O O . GLU A 1 203 ? 15.532 12.506 2.289 1.00 50.28 203 GLU A O 1
ATOM 1624 N N . TYR A 1 204 ? 17.672 11.929 2.636 1.00 57.19 204 TYR A N 1
ATOM 1625 C CA . TYR A 1 204 ? 17.885 11.070 1.487 1.00 57.19 204 TYR A CA 1
ATOM 1626 C C . TYR A 1 204 ? 16.924 9.880 1.584 1.00 57.19 204 TYR A C 1
ATOM 1628 O O . TYR A 1 204 ? 17.146 8.941 2.348 1.00 57.19 204 TYR A O 1
ATOM 1636 N N . SER A 1 205 ? 15.817 9.933 0.847 1.00 71.69 205 SER A N 1
ATOM 1637 C CA . SER A 1 205 ? 14.940 8.777 0.695 1.00 71.69 205 SER A CA 1
ATOM 1638 C C . SER A 1 205 ? 15.562 7.864 -0.350 1.00 71.69 205 SER A C 1
ATOM 1640 O O . SER A 1 205 ? 15.570 8.213 -1.529 1.00 71.69 205 SER A O 1
ATOM 1642 N N . SER A 1 206 ? 16.065 6.697 0.066 1.00 78.75 206 SER A N 1
ATOM 1643 C CA . SER A 1 206 ? 16.572 5.676 -0.864 1.00 78.75 206 SER A CA 1
ATOM 1644 C C . SER A 1 206 ? 15.552 5.364 -1.964 1.00 78.75 206 SER A C 1
ATOM 1646 O O . SER A 1 206 ? 15.920 5.214 -3.120 1.00 78.75 206 SER A O 1
ATOM 1648 N N . TRP A 1 207 ? 14.258 5.386 -1.633 1.00 82.62 207 TRP A N 1
ATOM 1649 C CA . TRP A 1 207 ? 13.163 5.184 -2.582 1.00 82.62 207 TRP A CA 1
ATOM 1650 C C . TRP A 1 207 ? 13.038 6.290 -3.629 1.00 82.62 207 TRP A C 1
ATOM 1652 O O . TRP A 1 207 ? 12.791 6.004 -4.798 1.00 82.62 207 TRP A O 1
ATOM 1662 N N . LEU A 1 208 ? 13.217 7.558 -3.239 1.00 85.62 208 LEU A N 1
ATOM 1663 C CA . LEU A 1 208 ? 13.231 8.664 -4.201 1.00 85.62 208 LEU A CA 1
ATOM 1664 C C . LEU A 1 208 ? 14.392 8.497 -5.184 1.00 85.62 208 LEU A C 1
ATOM 1666 O O . LEU A 1 208 ? 14.268 8.777 -6.375 1.00 85.62 208 LEU A O 1
ATOM 1670 N N . GLU A 1 209 ? 15.522 8.010 -4.693 1.00 84.56 209 GLU A N 1
ATOM 1671 C CA . GLU A 1 209 ? 16.680 7.779 -5.537 1.00 84.56 209 GLU A CA 1
ATOM 1672 C C . GLU A 1 209 ? 16.507 6.628 -6.508 1.00 84.56 209 GLU A C 1
ATOM 1674 O O . GLU A 1 209 ? 16.850 6.766 -7.681 1.00 84.56 209 GLU A O 1
ATOM 1679 N N . GLU A 1 210 ? 15.972 5.510 -6.022 1.00 87.69 210 GLU A N 1
ATOM 1680 C CA . GLU A 1 210 ? 15.630 4.355 -6.840 1.00 87.69 210 GLU A CA 1
ATOM 1681 C C . GLU A 1 210 ? 14.625 4.745 -7.920 1.00 87.69 210 GLU A C 1
ATOM 1683 O O . GLU A 1 210 ? 14.796 4.356 -9.072 1.00 87.69 210 GLU A O 1
ATOM 1688 N N . TRP A 1 211 ? 13.652 5.600 -7.594 1.00 88.88 211 TRP A N 1
ATOM 1689 C CA . TRP A 1 211 ? 12.731 6.161 -8.579 1.00 88.88 211 TRP A CA 1
ATOM 1690 C C . TRP A 1 211 ? 13.465 6.976 -9.655 1.00 88.88 211 TRP A C 1
ATOM 1692 O O . TRP A 1 211 ? 13.231 6.787 -10.850 1.00 88.88 211 TRP A O 1
ATOM 1702 N N . HIS A 1 212 ? 14.393 7.858 -9.261 1.00 88.25 212 HIS A N 1
ATOM 1703 C CA . HIS A 1 212 ? 15.194 8.628 -10.219 1.00 88.25 212 HIS A CA 1
ATOM 1704 C C . HIS A 1 212 ? 16.069 7.729 -11.096 1.00 88.25 212 HIS A C 1
ATOM 1706 O O . HIS A 1 212 ? 16.174 7.981 -12.296 1.00 88.25 212 HIS A O 1
ATOM 1712 N N . ARG A 1 213 ? 16.682 6.694 -10.512 1.00 89.88 213 ARG A N 1
ATOM 1713 C CA . ARG A 1 213 ? 17.483 5.708 -11.241 1.00 89.88 213 ARG A CA 1
ATOM 1714 C C . ARG A 1 213 ? 16.619 4.967 -12.259 1.00 89.88 213 ARG A C 1
ATOM 1716 O O . ARG A 1 213 ? 16.911 5.047 -13.445 1.00 89.88 213 ARG A O 1
ATOM 1723 N N . ALA A 1 214 ? 15.514 4.366 -11.820 1.00 89.56 214 ALA A N 1
ATOM 1724 C CA . ALA A 1 214 ? 14.591 3.620 -12.674 1.00 89.56 214 ALA A CA 1
ATOM 1725 C C . ALA A 1 214 ? 14.057 4.473 -13.836 1.00 89.56 214 ALA A C 1
ATOM 1727 O O . ALA A 1 214 ? 13.960 4.008 -14.970 1.00 89.56 214 ALA A O 1
ATOM 1728 N N . LYS A 1 215 ? 13.777 5.761 -13.591 1.00 87.44 215 LYS A N 1
ATOM 1729 C CA . LYS A 1 215 ? 13.385 6.701 -14.648 1.00 87.44 215 LYS A CA 1
ATOM 1730 C C . LYS A 1 215 ? 14.477 6.881 -15.708 1.00 87.44 215 LYS A C 1
ATOM 1732 O O . LYS A 1 215 ? 14.165 6.888 -16.897 1.00 87.44 215 LYS A O 1
ATOM 1737 N N . LEU A 1 216 ? 15.733 7.062 -15.297 1.00 90.12 216 LEU A N 1
ATOM 1738 C CA . LEU A 1 216 ? 16.862 7.219 -16.222 1.00 90.12 216 LEU A CA 1
ATOM 1739 C C . LEU A 1 216 ? 17.152 5.917 -16.985 1.00 90.12 216 LEU A C 1
ATOM 1741 O O . LEU A 1 216 ? 17.386 5.960 -18.192 1.00 90.12 216 LEU A O 1
ATOM 1745 N N . GLU A 1 217 ? 17.074 4.769 -16.310 1.00 90.00 217 GLU A N 1
ATOM 1746 C CA . GLU A 1 217 ? 17.208 3.440 -16.920 1.00 90.00 217 GLU A CA 1
ATOM 1747 C C . GLU A 1 217 ? 16.146 3.223 -18.005 1.00 90.00 217 GLU A C 1
ATOM 1749 O O . GLU A 1 217 ? 16.482 2.887 -19.140 1.00 90.00 217 GLU A O 1
ATOM 1754 N N . ALA A 1 218 ? 14.876 3.520 -17.709 1.00 87.56 218 ALA A N 1
ATOM 1755 C CA . ALA A 1 218 ? 13.784 3.420 -18.676 1.00 87.56 218 ALA A CA 1
ATOM 1756 C C . ALA A 1 218 ? 13.988 4.340 -19.895 1.00 87.56 218 ALA A C 1
ATOM 1758 O O . ALA A 1 218 ? 13.717 3.947 -21.031 1.00 87.56 218 ALA A O 1
ATOM 1759 N N . GLN A 1 219 ? 14.508 5.556 -19.688 1.00 87.25 219 GLN A N 1
ATOM 1760 C CA . GLN A 1 219 ? 14.845 6.478 -20.779 1.00 87.25 219 GLN A CA 1
ATOM 1761 C C . GLN A 1 219 ? 15.965 5.934 -21.676 1.00 87.25 219 GLN A C 1
ATOM 1763 O O . GLN A 1 219 ? 15.869 6.035 -22.902 1.00 87.25 219 GLN A O 1
ATOM 1768 N N . LYS A 1 220 ? 17.014 5.345 -21.088 1.00 88.75 220 LYS A N 1
ATOM 1769 C CA . LYS A 1 220 ? 18.102 4.726 -21.854 1.00 88.75 220 LYS A CA 1
ATOM 1770 C C . LYS A 1 220 ? 17.616 3.492 -22.609 1.00 88.75 220 LYS A C 1
ATOM 1772 O O . LYS A 1 220 ? 17.915 3.380 -23.796 1.00 88.75 220 LYS A O 1
ATOM 1777 N N . LEU A 1 221 ? 16.836 2.620 -21.967 1.00 85.75 221 LEU A N 1
ATOM 1778 C CA . LEU A 1 221 ? 16.250 1.441 -22.606 1.00 85.75 221 LEU A CA 1
ATOM 1779 C C . LEU A 1 221 ? 15.408 1.837 -23.823 1.00 85.75 221 LEU A C 1
ATOM 1781 O O . LEU A 1 221 ? 15.610 1.291 -24.904 1.00 85.75 221 LEU A O 1
ATOM 1785 N N . ARG A 1 222 ? 14.540 2.848 -23.685 1.00 84.06 222 ARG A N 1
ATOM 1786 C CA . ARG A 1 222 ? 13.755 3.382 -24.806 1.00 84.06 222 ARG A CA 1
ATOM 1787 C C . ARG A 1 222 ? 14.639 3.822 -25.976 1.00 84.06 222 ARG A C 1
ATOM 1789 O O . ARG A 1 222 ? 14.370 3.442 -27.110 1.00 84.06 222 ARG A O 1
ATOM 1796 N N . LYS A 1 223 ? 15.708 4.580 -25.708 1.00 85.31 223 LYS A N 1
ATOM 1797 C CA . LYS A 1 223 ? 16.642 5.034 -26.752 1.00 85.31 223 LYS A CA 1
ATOM 1798 C C . LYS A 1 223 ? 17.321 3.856 -27.461 1.00 85.31 223 LYS A C 1
ATOM 1800 O O . LYS A 1 223 ? 17.440 3.872 -28.681 1.00 85.31 223 LYS A O 1
ATOM 1805 N N . LEU A 1 224 ? 17.763 2.840 -26.715 1.00 84.19 224 LEU A N 1
ATOM 1806 C CA . LEU A 1 224 ? 18.389 1.646 -27.296 1.00 84.19 224 LEU A CA 1
ATOM 1807 C C . LEU A 1 224 ? 17.419 0.914 -28.233 1.00 84.19 224 LEU A C 1
ATOM 1809 O O . LEU A 1 224 ? 17.794 0.597 -29.360 1.00 84.19 224 LEU A O 1
ATOM 1813 N N . LEU A 1 225 ? 16.163 0.740 -27.808 1.00 81.44 225 LEU A N 1
ATOM 1814 C CA . LEU A 1 225 ? 15.110 0.130 -28.623 1.00 81.44 225 LEU A CA 1
ATOM 1815 C C . LEU A 1 225 ? 14.819 0.930 -29.905 1.00 81.44 225 LEU A C 1
ATOM 1817 O O . LEU A 1 225 ? 14.775 0.344 -30.981 1.00 81.44 225 LEU A O 1
ATOM 1821 N N . GLU A 1 226 ? 14.690 2.259 -29.818 1.00 83.88 226 GLU A N 1
ATOM 1822 C CA . GLU A 1 226 ? 14.441 3.137 -30.979 1.00 83.88 226 GLU A CA 1
ATOM 1823 C C . GLU A 1 226 ? 15.595 3.113 -32.005 1.00 83.88 226 GLU A C 1
ATOM 1825 O O . GLU A 1 226 ? 15.371 3.288 -33.200 1.00 83.88 226 GLU A O 1
ATOM 1830 N N . THR A 1 227 ? 16.831 2.882 -31.553 1.00 84.62 227 THR A N 1
ATOM 1831 C CA . THR A 1 227 ? 18.031 2.824 -32.414 1.00 84.62 227 THR A CA 1
ATOM 1832 C C . THR A 1 227 ? 18.370 1.433 -32.961 1.00 84.62 227 THR A C 1
ATOM 1834 O O . THR A 1 227 ? 19.288 1.321 -33.770 1.00 84.62 227 THR A O 1
ATOM 1837 N N . GLY A 1 228 ? 17.687 0.369 -32.519 1.00 75.50 228 GLY A N 1
ATOM 1838 C CA . GLY A 1 228 ? 17.983 -1.015 -32.922 1.00 75.50 228 GLY A CA 1
ATOM 1839 C C . GLY A 1 228 ? 19.332 -1.565 -32.430 1.00 75.50 228 GLY A C 1
ATOM 1840 O O . GLY A 1 228 ? 19.742 -2.649 -32.837 1.00 75.50 228 GLY A O 1
ATOM 1841 N N . SER A 1 229 ? 20.031 -0.842 -31.552 1.00 66.94 229 SER A N 1
ATOM 1842 C CA . SER A 1 229 ? 21.337 -1.224 -31.008 1.00 66.94 229 SER A CA 1
ATOM 1843 C C . SER A 1 229 ? 21.164 -1.798 -29.604 1.00 66.94 229 SER A C 1
ATOM 1845 O O . SER A 1 229 ? 21.366 -1.104 -28.609 1.00 66.94 229 SER A O 1
ATOM 1847 N N . TYR A 1 230 ? 20.767 -3.067 -29.511 1.00 74.44 230 TYR A N 1
ATOM 1848 C CA . TYR A 1 230 ? 20.654 -3.778 -28.239 1.00 74.44 230 TYR A CA 1
ATOM 1849 C C . TYR A 1 230 ? 21.534 -5.029 -28.239 1.00 74.44 230 TYR A C 1
ATOM 1851 O O . TYR A 1 230 ? 21.378 -5.906 -29.086 1.00 74.44 230 TYR A O 1
ATOM 1859 N N . SER A 1 231 ? 22.424 -5.137 -27.250 1.00 73.88 231 SER A N 1
ATOM 1860 C CA . SER A 1 231 ? 23.049 -6.406 -26.879 1.00 73.88 231 SER A CA 1
ATOM 1861 C C . SER A 1 231 ? 23.006 -6.567 -25.350 1.00 73.88 231 SER A C 1
ATOM 1863 O O . SER A 1 231 ? 23.292 -5.598 -24.638 1.00 73.88 231 SER A O 1
ATOM 1865 N N . PRO A 1 232 ? 22.662 -7.753 -24.810 1.00 71.19 232 PRO A N 1
ATOM 1866 C CA . PRO A 1 232 ? 22.632 -7.968 -23.362 1.00 71.19 232 PRO A CA 1
ATOM 1867 C C . PRO A 1 232 ? 23.953 -7.638 -22.635 1.00 71.19 232 PRO A C 1
ATOM 1869 O O . PRO A 1 232 ? 23.886 -7.019 -21.574 1.00 71.19 232 PRO A O 1
ATOM 1872 N N . PRO A 1 233 ? 25.150 -7.958 -23.181 1.00 71.44 233 PRO A N 1
ATOM 1873 C CA . PRO A 1 233 ? 26.417 -7.603 -22.538 1.00 71.44 233 PRO A CA 1
ATOM 1874 C C . PRO A 1 233 ? 26.681 -6.094 -22.487 1.00 71.44 233 PRO A C 1
ATOM 1876 O O . PRO A 1 233 ? 27.281 -5.616 -21.529 1.00 71.44 233 PRO A O 1
ATOM 1879 N N . THR A 1 234 ? 26.236 -5.332 -23.494 1.00 78.25 234 THR A N 1
ATOM 1880 C CA . THR A 1 234 ? 26.482 -3.882 -23.543 1.00 78.25 234 THR A CA 1
ATOM 1881 C C . THR A 1 234 ? 25.448 -3.085 -22.762 1.00 78.25 234 THR A C 1
ATOM 1883 O O . THR A 1 234 ? 25.794 -2.028 -22.251 1.00 78.25 234 THR A O 1
ATOM 1886 N N . TYR A 1 235 ? 24.221 -3.599 -22.591 1.00 83.69 235 TYR A N 1
ATOM 1887 C CA . TYR A 1 235 ? 23.120 -2.889 -21.928 1.00 83.69 235 TYR A CA 1
ATOM 1888 C C . TYR A 1 235 ? 23.501 -2.320 -20.556 1.00 83.69 235 TYR A C 1
ATOM 1890 O O . TYR A 1 235 ? 23.241 -1.150 -20.282 1.00 83.69 235 TYR A O 1
ATOM 1898 N N . HIS A 1 236 ? 24.129 -3.127 -19.697 1.00 84.12 236 HIS A N 1
ATOM 1899 C CA . HIS A 1 236 ? 24.472 -2.692 -18.342 1.00 84.12 236 HIS A CA 1
ATOM 1900 C C . HIS A 1 236 ? 25.507 -1.565 -18.336 1.00 84.12 236 HIS A C 1
ATOM 1902 O O . HIS A 1 236 ? 25.318 -0.585 -17.617 1.00 84.12 236 HIS A O 1
ATOM 1908 N N . GLN A 1 237 ? 26.547 -1.667 -19.169 1.00 85.06 237 GLN A N 1
ATOM 1909 C CA . GLN A 1 237 ? 27.557 -0.615 -19.297 1.00 85.06 237 GLN A CA 1
ATOM 1910 C C . GLN A 1 237 ? 26.948 0.656 -19.896 1.00 85.06 237 GLN A C 1
ATOM 1912 O O . GLN A 1 237 ? 27.114 1.745 -19.363 1.00 85.06 237 GLN A O 1
ATOM 1917 N N . ASP A 1 238 ? 26.147 0.500 -20.947 1.00 86.88 238 ASP A N 1
ATOM 1918 C CA . ASP A 1 238 ? 25.427 1.578 -21.618 1.00 86.88 238 ASP A CA 1
ATOM 1919 C C . ASP A 1 238 ? 24.508 2.370 -20.676 1.00 86.88 238 ASP A C 1
ATOM 1921 O O . ASP A 1 238 ? 24.350 3.589 -20.813 1.00 86.88 238 ASP A O 1
ATOM 1925 N N . VAL A 1 239 ? 23.844 1.667 -19.757 1.00 88.50 239 VAL A N 1
ATOM 1926 C CA . VAL A 1 239 ? 23.005 2.255 -18.711 1.00 88.50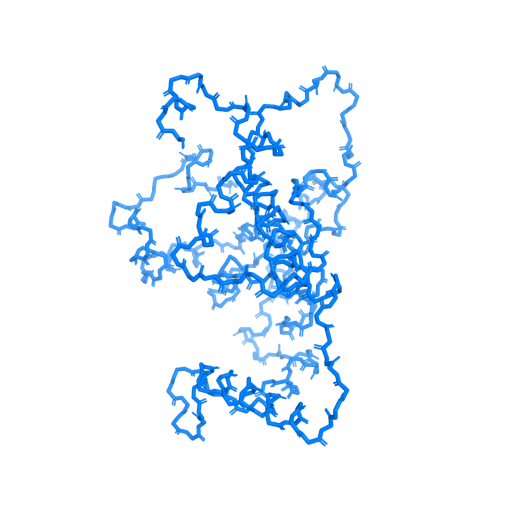 239 VAL A CA 1
ATOM 1927 C C . VAL A 1 239 ? 23.858 2.933 -17.650 1.00 88.50 239 VAL A C 1
ATOM 1929 O O . VAL A 1 239 ? 23.541 4.059 -17.268 1.00 88.50 239 VAL A O 1
ATOM 1932 N N . LEU A 1 240 ? 24.936 2.293 -17.196 1.00 87.75 240 LEU A N 1
ATOM 1933 C CA . LEU A 1 240 ? 25.843 2.861 -16.204 1.00 87.75 240 LEU A CA 1
ATOM 1934 C C . LEU A 1 240 ? 26.457 4.177 -16.701 1.00 87.75 240 LEU A C 1
ATOM 1936 O O . LEU A 1 240 ? 26.330 5.200 -16.026 1.00 87.75 240 LEU A O 1
ATOM 1940 N N . ASP A 1 241 ? 27.007 4.183 -17.914 1.00 88.69 241 ASP A N 1
ATOM 1941 C CA . ASP A 1 241 ? 27.578 5.369 -18.557 1.00 88.69 241 ASP A CA 1
ATOM 1942 C C . ASP A 1 241 ? 26.535 6.484 -18.675 1.00 88.69 241 ASP A C 1
ATOM 1944 O O . ASP A 1 241 ? 26.811 7.648 -18.381 1.00 88.69 241 ASP A O 1
ATOM 1948 N N . TYR A 1 242 ? 25.295 6.134 -19.036 1.00 89.62 242 TYR A N 1
ATOM 1949 C CA . TYR A 1 242 ? 24.196 7.093 -19.110 1.00 89.62 242 TYR A CA 1
ATOM 1950 C C . TYR A 1 242 ? 23.834 7.674 -17.737 1.00 89.62 242 TYR A C 1
ATOM 1952 O O . TYR A 1 242 ? 23.611 8.879 -17.610 1.00 89.62 242 TYR A O 1
ATOM 1960 N N . LEU A 1 243 ? 23.796 6.852 -16.687 1.00 90.38 243 LEU A N 1
ATOM 1961 C CA . LEU A 1 243 ? 23.562 7.311 -15.316 1.00 90.38 243 LEU A CA 1
ATOM 1962 C C . LEU A 1 243 ? 24.687 8.249 -14.843 1.00 90.38 243 LEU A C 1
ATOM 1964 O O . LEU A 1 243 ? 24.399 9.273 -14.213 1.00 90.38 243 LEU A O 1
ATOM 1968 N N . ILE A 1 244 ? 25.947 7.947 -15.178 1.00 88.44 244 ILE A N 1
ATOM 1969 C CA . ILE A 1 244 ? 27.112 8.805 -14.911 1.00 88.44 244 ILE A CA 1
ATOM 1970 C C . ILE A 1 244 ? 26.985 10.132 -15.673 1.00 88.44 244 ILE A C 1
ATOM 1972 O O . ILE A 1 244 ? 27.080 11.199 -15.058 1.00 88.44 244 ILE A O 1
ATOM 1976 N N . GLU A 1 245 ? 26.686 10.089 -16.976 1.00 90.50 245 GLU A N 1
ATOM 1977 C CA . GLU A 1 245 ? 26.488 11.261 -17.842 1.00 90.50 245 GLU A CA 1
ATOM 1978 C C . GLU A 1 245 ? 25.382 12.178 -17.297 1.00 90.50 245 GLU A C 1
ATOM 1980 O O . GLU A 1 245 ? 25.559 13.394 -17.170 1.00 90.50 245 GLU A O 1
ATOM 1985 N N . LYS A 1 246 ? 24.246 11.597 -16.890 1.00 90.62 246 LYS A N 1
ATOM 1986 C CA . LYS A 1 246 ? 23.131 12.323 -16.258 1.00 90.62 246 LYS A CA 1
ATOM 1987 C C . LYS A 1 246 ? 23.411 12.738 -14.817 1.00 90.62 246 LYS A C 1
ATOM 1989 O O . LYS A 1 246 ? 22.571 13.375 -14.183 1.00 90.62 246 LYS A O 1
ATOM 1994 N N . GLY A 1 247 ? 24.606 12.450 -14.310 1.00 86.06 247 GLY A N 1
ATOM 1995 C CA . GLY A 1 247 ? 25.077 12.890 -13.009 1.00 86.06 247 GLY A CA 1
ATOM 1996 C C . GLY A 1 247 ? 24.355 12.229 -11.843 1.00 86.06 247 GLY A C 1
ATOM 1997 O O . GLY A 1 247 ? 24.383 12.786 -10.746 1.00 86.06 247 GLY A O 1
ATOM 1998 N N . HIS A 1 248 ? 23.740 11.059 -12.052 1.00 85.25 248 HIS A N 1
ATOM 1999 C CA . HIS A 1 248 ? 23.046 10.310 -11.004 1.00 85.25 248 HIS A CA 1
ATOM 2000 C C . HIS A 1 248 ? 23.959 10.077 -9.792 1.00 85.25 248 HIS A C 1
ATOM 2002 O O . HIS A 1 248 ? 23.530 10.215 -8.643 1.00 85.25 248 HIS A O 1
ATOM 2008 N N . PHE A 1 249 ? 25.244 9.814 -10.057 1.00 82.44 249 PHE A N 1
ATOM 2009 C CA . PHE A 1 249 ? 26.231 9.514 -9.028 1.00 82.44 249 PHE A CA 1
ATOM 2010 C C . PHE A 1 249 ? 26.983 10.736 -8.467 1.00 82.44 249 PHE A C 1
ATOM 2012 O O . PHE A 1 249 ? 27.793 10.583 -7.558 1.00 82.44 249 PHE A O 1
ATOM 2019 N N . LYS A 1 250 ? 26.723 11.973 -8.927 1.00 79.94 250 LYS A N 1
ATOM 2020 C CA . LYS A 1 250 ? 27.461 13.179 -8.465 1.00 79.94 250 LYS A CA 1
ATOM 2021 C C . LYS A 1 250 ? 27.351 13.444 -6.958 1.00 79.94 250 LYS A C 1
ATOM 2023 O O . LYS A 1 250 ? 28.181 14.150 -6.398 1.00 79.94 250 LYS A O 1
ATOM 2028 N N . LYS A 1 251 ? 26.321 12.884 -6.325 1.00 73.38 251 LYS A N 1
ATOM 2029 C CA . LYS A 1 251 ? 26.054 12.948 -4.883 1.00 73.38 251 LYS A CA 1
ATOM 2030 C C . LYS A 1 251 ? 26.871 11.951 -4.047 1.00 73.38 251 LYS A C 1
ATOM 2032 O O . LYS A 1 251 ? 26.927 12.114 -2.833 1.00 73.38 251 LYS A O 1
ATOM 2037 N N . PHE A 1 252 ? 27.473 10.927 -4.661 1.00 70.19 252 PHE A N 1
ATOM 2038 C CA . PHE A 1 252 ? 28.285 9.942 -3.944 1.00 70.19 252 PHE A CA 1
ATOM 2039 C C . PHE A 1 252 ? 29.674 10.520 -3.618 1.00 70.19 252 PHE A C 1
ATOM 2041 O O . PHE A 1 252 ? 30.191 11.357 -4.373 1.00 70.19 252 PHE A O 1
ATOM 2048 N N . PRO A 1 253 ? 30.301 10.086 -2.507 1.00 73.00 253 PRO A N 1
ATOM 2049 C CA . PRO A 1 253 ? 31.661 10.486 -2.158 1.00 73.00 253 PRO A CA 1
ATOM 2050 C C . PRO A 1 253 ? 32.638 10.265 -3.326 1.00 73.00 253 PRO A C 1
ATOM 2052 O O . PRO A 1 253 ? 32.474 9.290 -4.057 1.00 73.00 253 PRO A O 1
ATOM 2055 N N . PRO A 1 254 ? 33.657 11.129 -3.519 1.00 68.88 254 PRO A N 1
ATOM 2056 C CA . PRO A 1 254 ? 34.664 10.954 -4.572 1.00 68.88 254 PRO A CA 1
ATOM 2057 C C . PRO A 1 254 ? 35.281 9.548 -4.611 1.00 68.88 254 PRO A C 1
ATOM 2059 O O . PRO A 1 254 ? 35.348 8.965 -5.682 1.00 68.88 254 PRO A O 1
ATOM 2062 N N . SER A 1 255 ? 35.598 8.966 -3.450 1.00 67.25 255 SER A N 1
ATOM 2063 C CA . SER A 1 255 ? 36.182 7.621 -3.337 1.00 67.25 255 SER A CA 1
ATOM 2064 C C . SER A 1 255 ? 35.295 6.507 -3.905 1.00 67.25 255 SER A C 1
ATOM 2066 O O . SER A 1 255 ? 35.803 5.545 -4.451 1.00 67.25 255 SER A O 1
ATOM 2068 N N . LEU A 1 256 ? 33.968 6.649 -3.812 1.00 62.41 256 LEU A N 1
ATOM 2069 C CA . LEU A 1 256 ? 32.997 5.705 -4.382 1.00 62.41 256 LEU A CA 1
ATOM 2070 C C . LEU A 1 256 ? 32.755 5.939 -5.878 1.00 62.41 256 LEU A C 1
ATOM 2072 O O . LEU A 1 256 ? 32.214 5.070 -6.546 1.00 62.41 256 LEU A O 1
ATOM 2076 N N . ARG A 1 257 ? 33.109 7.119 -6.401 1.00 66.12 257 ARG A N 1
ATOM 2077 C CA . ARG A 1 257 ? 32.995 7.443 -7.830 1.00 66.12 257 ARG A CA 1
ATOM 2078 C C . ARG A 1 257 ? 34.199 6.972 -8.642 1.00 66.12 257 ARG A C 1
ATOM 2080 O O . ARG A 1 257 ? 34.076 6.892 -9.851 1.00 66.12 257 ARG A O 1
ATOM 2087 N N . GLU A 1 258 ? 35.336 6.716 -7.999 1.00 62.88 258 GLU A N 1
ATOM 2088 C CA . GLU A 1 258 ? 36.549 6.187 -8.645 1.00 62.88 258 GLU A CA 1
ATOM 2089 C C . GLU A 1 258 ? 36.485 4.663 -8.864 1.00 62.88 258 GLU A C 1
ATOM 2091 O O . GLU A 1 258 ? 37.235 4.132 -9.677 1.00 62.88 258 GLU A O 1
ATOM 2096 N N . GLU A 1 259 ? 35.579 3.971 -8.162 1.00 61.44 259 GLU A N 1
ATOM 2097 C CA . GLU A 1 259 ? 35.331 2.523 -8.277 1.00 61.44 259 GLU A CA 1
ATOM 2098 C C . GLU A 1 259 ? 34.197 2.162 -9.265 1.00 61.44 259 GLU A C 1
ATOM 2100 O O . GLU A 1 259 ? 34.015 0.982 -9.568 1.00 61.44 259 GLU A O 1
ATOM 2105 N N . LEU A 1 260 ? 33.429 3.159 -9.731 1.00 55.97 260 LEU A N 1
ATOM 2106 C CA . LEU A 1 260 ? 32.297 3.038 -10.667 1.00 55.97 260 LEU A CA 1
ATOM 2107 C C . LEU A 1 260 ? 32.711 3.404 -12.093 1.00 55.97 260 LEU A C 1
ATOM 2109 O O . LEU A 1 260 ? 32.228 2.718 -13.019 1.00 55.97 260 LEU A O 1
#